Protein AF-A0A7S1IJ90-F1 (afdb_monomer_lite)

Structure (mmCIF, N/CA/C/O backbone):
data_AF-A0A7S1IJ90-F1
#
_entry.id   AF-A0A7S1IJ90-F1
#
loop_
_atom_site.group_PDB
_atom_site.id
_atom_site.type_symbol
_atom_site.label_atom_id
_atom_site.label_alt_id
_atom_site.label_comp_id
_atom_site.label_asym_id
_atom_site.label_entity_id
_atom_site.label_seq_id
_atom_site.pdbx_PDB_ins_code
_atom_site.Cartn_x
_atom_site.Cartn_y
_atom_site.Cartn_z
_atom_site.occupancy
_atom_site.B_iso_or_equiv
_atom_site.auth_seq_id
_atom_site.auth_comp_id
_atom_site.auth_asym_id
_atom_site.auth_atom_id
_atom_site.pdbx_PDB_model_num
ATOM 1 N N . ALA A 1 1 ? 21.628 -2.095 -22.300 1.00 36.44 1 ALA A N 1
ATOM 2 C CA . ALA A 1 1 ? 20.969 -1.692 -21.043 1.00 36.44 1 ALA A CA 1
ATOM 3 C C . ALA A 1 1 ? 21.542 -2.564 -19.942 1.00 36.44 1 ALA A C 1
ATOM 5 O O . ALA A 1 1 ? 21.554 -3.774 -20.117 1.00 36.44 1 ALA A O 1
ATOM 6 N N . TRP A 1 2 ? 22.099 -1.970 -18.887 1.00 34.03 2 TRP A N 1
ATOM 7 C CA . TRP A 1 2 ? 22.528 -2.729 -17.714 1.00 34.03 2 TRP A CA 1
ATOM 8 C C . TRP A 1 2 ? 21.299 -3.424 -17.130 1.00 34.03 2 TRP A C 1
ATOM 10 O O . TRP A 1 2 ? 20.312 -2.752 -16.829 1.00 34.03 2 TRP A O 1
ATOM 20 N N . ASP A 1 3 ? 21.324 -4.752 -17.036 1.00 44.59 3 ASP A N 1
ATOM 21 C CA . ASP A 1 3 ? 20.253 -5.486 -16.376 1.00 44.59 3 ASP A CA 1
ATOM 22 C C . ASP A 1 3 ? 20.381 -5.259 -14.868 1.00 44.59 3 ASP A C 1
ATOM 24 O O . ASP A 1 3 ? 21.119 -5.948 -14.163 1.00 44.59 3 ASP A O 1
ATOM 28 N N . VAL A 1 4 ? 19.679 -4.231 -14.391 1.00 47.47 4 VAL A N 1
ATOM 29 C CA . VAL A 1 4 ? 19.578 -3.856 -12.976 1.00 47.47 4 VAL A CA 1
ATOM 30 C C . VAL A 1 4 ? 19.229 -5.074 -12.106 1.00 47.47 4 VAL A C 1
ATOM 32 O O . VAL A 1 4 ? 19.662 -5.150 -10.960 1.00 47.47 4 VAL A O 1
ATOM 35 N N . TRP A 1 5 ? 18.531 -6.076 -12.654 1.00 48.19 5 TRP A N 1
ATOM 36 C CA . TRP A 1 5 ? 18.123 -7.286 -11.937 1.00 48.19 5 TRP A CA 1
ATOM 37 C C . TRP A 1 5 ? 19.244 -8.323 -11.805 1.00 48.19 5 TRP A C 1
ATOM 39 O O . TRP A 1 5 ? 19.330 -8.987 -10.772 1.00 48.19 5 TRP A O 1
ATOM 49 N N . ALA A 1 6 ? 20.150 -8.417 -12.782 1.00 47.28 6 ALA A N 1
ATOM 50 C CA . ALA A 1 6 ? 21.342 -9.262 -12.678 1.00 47.28 6 ALA A CA 1
ATOM 51 C C . ALA A 1 6 ? 22.335 -8.719 -11.633 1.00 47.28 6 ALA A C 1
ATOM 53 O O . ALA A 1 6 ? 22.944 -9.490 -10.892 1.00 47.28 6 ALA A O 1
ATOM 54 N N . ALA A 1 7 ? 22.446 -7.389 -11.517 1.00 48.38 7 ALA A N 1
ATOM 55 C CA . ALA A 1 7 ? 23.258 -6.743 -10.486 1.00 48.38 7 ALA A CA 1
ATOM 56 C C . ALA A 1 7 ? 22.697 -6.971 -9.066 1.00 48.38 7 ALA A C 1
ATOM 58 O O . ALA A 1 7 ? 23.477 -7.230 -8.149 1.00 48.38 7 ALA A O 1
ATOM 59 N N . LYS A 1 8 ? 21.361 -6.964 -8.889 1.00 54.84 8 LYS A N 1
ATOM 60 C CA . LYS A 1 8 ? 20.706 -7.283 -7.603 1.00 54.84 8 LYS A CA 1
ATOM 61 C C . LYS A 1 8 ? 21.132 -8.661 -7.080 1.00 54.84 8 LYS A C 1
ATOM 63 O O . LYS A 1 8 ? 21.574 -8.773 -5.940 1.00 54.84 8 LYS A O 1
ATOM 68 N N . ALA A 1 9 ? 21.079 -9.699 -7.918 1.00 52.19 9 ALA A N 1
ATOM 69 C CA . ALA A 1 9 ? 21.387 -11.071 -7.500 1.00 52.19 9 ALA A CA 1
ATOM 70 C C . ALA A 1 9 ? 22.819 -11.251 -6.953 1.00 52.19 9 ALA A C 1
ATOM 72 O O . ALA A 1 9 ? 23.032 -12.065 -6.056 1.00 52.19 9 ALA A O 1
ATOM 73 N N . LEU A 1 10 ? 23.789 -10.483 -7.465 1.00 48.16 10 LEU A N 1
ATOM 74 C CA . LEU A 1 10 ? 25.191 -10.553 -7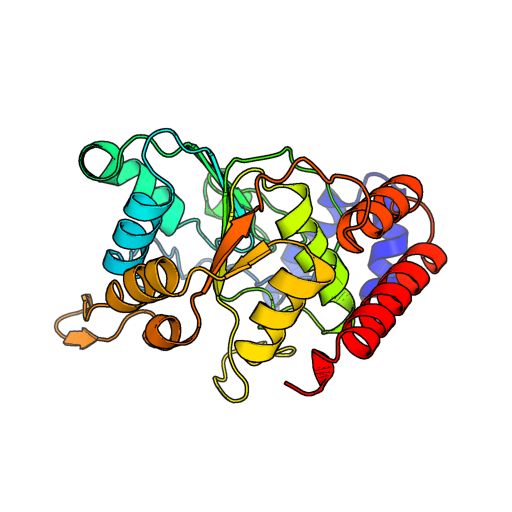.044 1.00 48.16 10 LEU A CA 1
ATOM 75 C C . LEU A 1 10 ? 25.442 -9.817 -5.714 1.00 48.16 10 LEU A C 1
ATOM 77 O O . LEU A 1 10 ? 26.242 -10.253 -4.891 1.00 48.16 10 LEU A O 1
ATOM 81 N N . VAL A 1 11 ? 24.746 -8.700 -5.492 1.00 54.41 11 VAL A N 1
ATOM 82 C CA . VAL A 1 11 ? 24.952 -7.813 -4.338 1.00 54.41 11 VAL A CA 1
ATOM 83 C C . VAL A 1 11 ? 24.367 -8.408 -3.050 1.00 54.41 11 VAL A C 1
ATOM 85 O O . VAL A 1 11 ? 25.014 -8.360 -2.000 1.00 54.41 11 VAL A O 1
ATOM 88 N N . TRP A 1 12 ? 23.202 -9.057 -3.132 1.00 53.06 12 TRP A N 1
ATOM 89 C CA . TRP A 1 12 ? 22.519 -9.654 -1.976 1.00 53.06 12 TRP A CA 1
ATOM 90 C C . TRP A 1 12 ? 23.245 -10.853 -1.347 1.00 53.06 12 TRP A C 1
ATOM 92 O O . TRP A 1 12 ? 23.029 -11.148 -0.174 1.00 53.06 12 TRP A O 1
ATOM 102 N N . GLN A 1 13 ? 24.157 -11.508 -2.069 1.00 51.38 13 GLN A N 1
ATOM 103 C CA . GLN A 1 13 ? 24.898 -12.673 -1.563 1.00 51.38 13 GLN A CA 1
ATOM 104 C C . GLN A 1 13 ? 26.098 -12.312 -0.674 1.00 51.38 13 GLN A C 1
ATOM 106 O O . GLN A 1 13 ? 26.653 -13.183 -0.012 1.00 51.38 13 GLN A O 1
ATOM 111 N N . THR A 1 14 ? 26.515 -11.042 -0.645 1.00 52.72 14 THR A N 1
ATOM 112 C CA . THR A 1 14 ? 27.799 -10.645 -0.037 1.00 52.72 14 THR A CA 1
ATOM 113 C C . THR A 1 14 ? 27.672 -9.993 1.342 1.00 52.72 14 THR A C 1
ATOM 115 O O . THR A 1 14 ? 28.686 -9.718 1.972 1.00 52.72 14 THR A O 1
ATOM 118 N N . GLY A 1 15 ? 26.455 -9.720 1.829 1.00 57.44 15 GLY A N 1
ATOM 119 C CA . GLY A 1 15 ? 26.236 -8.976 3.081 1.00 57.44 15 GLY A CA 1
ATOM 120 C C . GLY A 1 15 ? 26.507 -7.465 2.980 1.00 57.44 15 GLY A C 1
ATOM 121 O O . GLY A 1 15 ? 26.270 -6.736 3.937 1.00 57.44 15 GLY A O 1
ATOM 122 N N . TRP A 1 16 ? 26.935 -6.971 1.812 1.00 65.19 16 TRP A N 1
ATOM 123 C CA . TRP A 1 16 ? 27.163 -5.547 1.525 1.00 65.19 16 TRP A CA 1
ATOM 124 C C . TRP A 1 16 ? 25.963 -4.862 0.863 1.00 65.19 16 TRP A C 1
ATOM 126 O O . TRP A 1 16 ? 26.085 -3.727 0.402 1.00 65.19 16 TRP A O 1
ATOM 136 N N . ALA A 1 17 ? 24.814 -5.537 0.796 1.00 73.31 17 ALA A N 1
ATOM 137 C CA . ALA A 1 17 ? 23.675 -5.096 -0.001 1.00 73.31 17 ALA A CA 1
ATOM 138 C C . ALA A 1 17 ? 23.175 -3.701 0.378 1.00 73.31 17 ALA A C 1
ATOM 140 O O . ALA A 1 17 ? 22.991 -2.856 -0.497 1.00 73.31 17 ALA A O 1
ATOM 141 N N . ASP A 1 18 ? 23.067 -3.422 1.676 1.00 75.69 18 ASP A N 1
ATOM 142 C CA . ASP A 1 18 ? 22.622 -2.117 2.159 1.00 75.69 18 ASP A CA 1
ATOM 143 C C . ASP A 1 18 ? 23.645 -1.011 1.880 1.00 75.69 18 ASP A C 1
ATOM 145 O O . ASP A 1 18 ? 23.273 0.078 1.445 1.00 75.69 18 ASP A O 1
ATOM 149 N N . CYS A 1 19 ? 24.938 -1.288 2.078 1.00 81.88 19 CYS A N 1
ATOM 150 C CA . CYS A 1 19 ? 26.013 -0.328 1.816 1.00 81.88 19 CYS A CA 1
ATOM 151 C C . CYS A 1 19 ? 26.098 0.010 0.321 1.00 81.88 19 CYS A C 1
ATOM 153 O O . CYS A 1 19 ? 26.113 1.184 -0.060 1.00 81.88 19 CYS A O 1
ATOM 155 N N . TRP A 1 20 ? 26.071 -1.017 -0.534 1.00 84.62 20 TRP A N 1
ATOM 156 C CA . TRP A 1 20 ? 26.058 -0.841 -1.981 1.00 84.62 20 TRP A CA 1
ATOM 157 C C . TRP A 1 20 ? 24.820 -0.075 -2.434 1.00 84.62 20 TRP A C 1
ATOM 159 O O . TRP A 1 20 ? 24.957 0.885 -3.189 1.00 84.62 20 TRP A O 1
ATOM 169 N N . ARG A 1 21 ? 23.629 -0.448 -1.947 1.00 87.19 21 ARG A N 1
ATOM 170 C CA . ARG A 1 21 ? 22.382 0.245 -2.282 1.00 87.19 21 ARG A CA 1
ATOM 171 C C . ARG A 1 21 ? 22.476 1.721 -1.919 1.00 87.19 21 ARG A C 1
ATOM 173 O O . ARG A 1 21 ? 22.190 2.546 -2.777 1.00 87.19 21 ARG A O 1
ATOM 180 N N . LYS A 1 22 ? 22.892 2.064 -0.694 1.00 86.00 22 LYS A N 1
ATOM 181 C CA . LYS A 1 22 ? 23.006 3.467 -0.258 1.00 86.00 22 LYS A CA 1
ATOM 182 C C . LYS A 1 22 ? 23.953 4.262 -1.160 1.00 86.00 22 LYS A C 1
ATOM 184 O O . LYS A 1 22 ? 23.601 5.352 -1.605 1.00 86.00 22 LYS A O 1
ATOM 189 N N . GLU A 1 23 ? 25.122 3.712 -1.486 1.00 87.19 23 GLU A N 1
ATOM 190 C CA . GLU A 1 23 ? 26.098 4.404 -2.337 1.00 87.19 23 GLU A CA 1
ATOM 191 C C . GLU A 1 23 ? 25.651 4.496 -3.806 1.00 87.19 23 GLU A C 1
ATOM 193 O O . GLU A 1 23 ? 25.806 5.539 -4.446 1.00 87.19 23 GLU A O 1
ATOM 198 N N . ALA A 1 24 ? 25.057 3.431 -4.348 1.00 86.38 24 ALA A N 1
ATOM 199 C CA . ALA A 1 24 ? 24.477 3.431 -5.687 1.00 86.38 24 ALA A CA 1
ATOM 200 C C . ALA A 1 24 ? 23.304 4.418 -5.771 1.00 86.38 24 ALA A C 1
ATOM 202 O O . ALA A 1 24 ? 23.267 5.237 -6.685 1.00 86.38 24 ALA A O 1
ATOM 203 N N . GLY A 1 25 ? 22.409 4.414 -4.781 1.00 87.12 25 GLY A N 1
ATOM 204 C CA . GLY A 1 25 ? 21.304 5.359 -4.629 1.00 87.12 25 GLY A CA 1
ATOM 205 C C . GLY A 1 25 ? 21.788 6.803 -4.627 1.00 87.12 25 GLY A C 1
ATOM 206 O O . GLY A 1 25 ? 21.319 7.599 -5.438 1.00 87.12 25 GLY A O 1
ATOM 207 N N . ARG A 1 26 ? 22.811 7.121 -3.821 1.00 86.12 26 ARG A N 1
ATOM 208 C CA . ARG A 1 26 ? 23.427 8.456 -3.774 1.00 86.12 26 ARG A CA 1
ATOM 209 C C . ARG A 1 26 ? 23.897 8.932 -5.147 1.00 86.12 26 ARG A C 1
ATOM 211 O O . ARG A 1 26 ? 23.720 10.099 -5.467 1.00 86.12 26 ARG A O 1
ATOM 218 N N . LYS A 1 27 ? 24.472 8.051 -5.972 1.00 87.75 27 LYS A N 1
ATOM 219 C CA . LYS A 1 27 ? 24.936 8.400 -7.327 1.00 87.75 27 LYS A CA 1
ATOM 220 C C . LYS A 1 27 ? 23.795 8.480 -8.332 1.00 87.75 27 LYS A C 1
ATOM 222 O O . LYS A 1 27 ? 23.707 9.446 -9.086 1.00 87.75 27 LYS A O 1
ATOM 227 N N . THR A 1 28 ? 22.926 7.475 -8.362 1.00 86.75 28 THR A N 1
ATOM 228 C CA . THR A 1 28 ? 21.829 7.388 -9.329 1.00 86.75 28 THR A CA 1
ATOM 229 C C . THR A 1 28 ? 20.826 8.520 -9.124 1.00 86.75 28 THR A C 1
ATOM 231 O O . THR A 1 28 ? 20.371 9.107 -10.102 1.00 86.75 28 THR A O 1
ATOM 234 N N . CYS A 1 29 ? 20.546 8.910 -7.881 1.00 87.88 29 CYS A N 1
ATOM 235 C CA . CYS A 1 29 ? 19.606 9.987 -7.576 1.00 87.88 29 CYS A CA 1
ATOM 236 C C . CYS A 1 29 ? 20.089 11.397 -7.944 1.00 87.88 29 CYS A C 1
ATOM 238 O O . CYS A 1 29 ? 19.277 12.320 -7.972 1.00 87.88 29 CYS A O 1
ATOM 240 N N . LEU A 1 30 ? 21.367 11.571 -8.306 1.00 86.56 30 LEU A N 1
ATOM 241 C CA . LEU A 1 30 ? 21.866 12.833 -8.866 1.00 86.56 30 LEU A CA 1
ATOM 242 C C . LEU A 1 30 ? 21.370 13.073 -10.298 1.00 86.56 30 LEU A C 1
ATOM 244 O O . LEU A 1 30 ? 21.225 14.217 -10.720 1.00 86.56 30 LEU A O 1
ATOM 248 N N . THR A 1 31 ? 21.133 12.004 -11.064 1.00 85.81 31 THR A N 1
ATOM 249 C CA . THR A 1 31 ? 20.854 12.080 -12.510 1.00 85.81 31 THR A CA 1
ATOM 250 C C . THR A 1 31 ? 19.544 11.410 -12.919 1.00 85.81 31 THR A C 1
ATOM 252 O O . THR A 1 31 ? 19.035 11.661 -14.012 1.00 85.81 31 THR A O 1
ATOM 255 N N . SER A 1 32 ? 18.960 10.592 -12.044 1.00 84.88 32 SER A N 1
ATOM 256 C CA . SER A 1 32 ? 17.716 9.854 -12.253 1.00 84.88 32 SER A CA 1
ATOM 257 C C . SER A 1 32 ? 16.644 10.276 -11.248 1.00 84.88 32 SER A C 1
ATOM 259 O O . SER A 1 32 ? 16.922 10.805 -10.176 1.00 84.88 32 SER A O 1
ATOM 261 N N . ARG A 1 33 ? 15.380 10.015 -11.592 1.00 83.38 33 ARG A N 1
ATOM 262 C CA . ARG A 1 33 ? 14.248 10.133 -10.655 1.00 83.38 33 ARG A CA 1
ATOM 263 C C . ARG A 1 33 ? 14.009 8.853 -9.850 1.00 83.38 33 ARG A C 1
ATOM 265 O O . ARG A 1 33 ? 13.280 8.905 -8.865 1.00 83.38 33 ARG A O 1
ATOM 272 N N . LEU A 1 34 ? 14.586 7.735 -10.290 1.00 85.69 34 LEU A N 1
ATOM 273 C CA . LEU A 1 34 ? 14.481 6.420 -9.660 1.00 85.69 34 LEU A CA 1
ATOM 274 C C . LEU A 1 34 ? 15.868 5.939 -9.237 1.00 85.69 34 LEU A C 1
ATOM 276 O O . LEU A 1 34 ? 16.821 6.075 -10.010 1.00 85.69 34 LEU A O 1
ATOM 280 N N . GLY A 1 35 ? 15.955 5.368 -8.040 1.00 86.00 35 GLY A N 1
ATOM 281 C CA . GLY A 1 35 ? 17.147 4.733 -7.497 1.00 86.00 35 GLY A CA 1
ATOM 282 C C . GLY A 1 35 ? 17.451 3.379 -8.147 1.00 86.00 35 GLY A C 1
ATOM 283 O O . GLY A 1 35 ? 16.672 2.885 -8.970 1.00 86.00 35 GLY A O 1
ATOM 284 N N . PRO A 1 36 ? 18.573 2.743 -7.770 1.00 83.50 36 PRO A N 1
ATOM 285 C CA . PRO A 1 36 ? 19.014 1.464 -8.330 1.00 83.50 36 PRO A CA 1
ATOM 286 C C . PRO A 1 36 ? 17.992 0.338 -8.140 1.00 83.50 36 PRO A C 1
ATOM 288 O O . PRO A 1 36 ? 17.938 -0.575 -8.957 1.00 83.50 36 PRO A O 1
ATOM 291 N N . MET A 1 37 ? 17.153 0.406 -7.104 1.00 81.75 37 MET A N 1
ATOM 292 C CA . MET A 1 37 ? 16.133 -0.612 -6.838 1.00 81.75 37 MET A CA 1
ATOM 293 C C . MET A 1 37 ? 14.783 -0.317 -7.507 1.00 81.75 37 MET A C 1
ATOM 295 O O . MET A 1 37 ? 13.896 -1.168 -7.479 1.00 81.75 37 MET A O 1
ATOM 299 N N . GLY A 1 38 ? 14.639 0.846 -8.154 1.00 84.12 38 GLY A N 1
ATOM 300 C CA . GLY A 1 38 ? 13.402 1.310 -8.790 1.00 84.12 38 GLY A CA 1
ATOM 301 C C . GLY A 1 38 ? 12.532 2.213 -7.912 1.00 84.12 38 GLY A C 1
ATOM 302 O O . GLY A 1 38 ? 11.558 2.766 -8.416 1.00 84.12 38 GLY A O 1
ATOM 303 N N . GLY A 1 39 ? 12.881 2.402 -6.636 1.00 86.56 39 GLY A N 1
ATOM 304 C CA . GLY A 1 39 ? 12.207 3.353 -5.752 1.00 86.56 39 GLY A CA 1
ATOM 305 C C . GLY A 1 39 ? 12.499 4.810 -6.109 1.00 86.56 39 GLY A C 1
ATOM 306 O O . GLY A 1 39 ? 13.478 5.110 -6.796 1.00 86.56 39 GLY A O 1
ATOM 307 N N . PHE A 1 40 ? 11.647 5.734 -5.666 1.00 88.00 40 PHE A N 1
ATOM 308 C CA . PHE A 1 40 ? 11.812 7.149 -5.989 1.00 88.00 40 PHE A CA 1
ATOM 309 C C . PHE A 1 40 ? 13.019 7.760 -5.275 1.00 88.00 40 PHE A C 1
ATOM 311 O O . PHE A 1 40 ? 13.306 7.483 -4.113 1.00 88.00 40 PHE A O 1
ATOM 318 N N . CYS A 1 41 ? 13.730 8.631 -5.981 1.00 88.56 41 CYS A N 1
ATOM 319 C CA . CYS A 1 41 ? 14.787 9.431 -5.387 1.00 88.56 41 CYS A CA 1
ATOM 320 C C . CYS A 1 41 ? 14.190 10.607 -4.618 1.00 88.56 41 CYS A C 1
ATOM 322 O O . CYS A 1 41 ? 13.487 11.443 -5.199 1.00 88.56 41 CYS A O 1
ATOM 324 N N . ILE A 1 42 ? 14.508 10.699 -3.328 1.00 84.81 42 ILE A N 1
ATOM 325 C CA . ILE A 1 42 ? 14.145 11.853 -2.509 1.00 84.81 42 ILE A CA 1
ATOM 326 C C . ILE A 1 42 ? 14.969 13.056 -2.964 1.00 84.81 42 ILE A C 1
ATOM 328 O O . ILE A 1 42 ? 16.184 12.977 -3.125 1.00 84.81 42 ILE A O 1
ATOM 332 N N . LYS A 1 43 ? 14.299 14.187 -3.192 1.00 71.44 43 LYS A N 1
ATOM 333 C CA . LYS A 1 43 ? 14.958 15.455 -3.511 1.00 71.44 43 LYS A CA 1
ATOM 334 C C . LYS A 1 43 ? 14.996 16.323 -2.260 1.00 71.44 43 LYS A C 1
ATOM 336 O O . LYS A 1 43 ? 13.943 16.601 -1.693 1.00 71.44 43 LYS A O 1
ATOM 341 N N . GLU A 1 44 ? 16.184 16.804 -1.895 1.00 55.31 44 GLU A N 1
ATOM 342 C CA . GLU A 1 44 ? 16.434 17.671 -0.727 1.00 55.31 44 GLU A CA 1
ATOM 343 C C . GLU A 1 44 ? 15.512 18.907 -0.663 1.00 55.31 44 GLU A C 1
ATOM 345 O O . GLU A 1 44 ? 15.217 19.411 0.414 1.00 55.31 44 GLU A O 1
ATOM 350 N N . SER A 1 45 ? 14.999 19.382 -1.805 1.00 46.25 45 SER A N 1
ATOM 351 C CA . SER A 1 45 ? 14.175 20.594 -1.903 1.00 46.25 45 SER A CA 1
ATOM 352 C C . SER A 1 45 ? 12.672 20.407 -1.669 1.00 46.25 45 SER A C 1
ATOM 354 O O . SER A 1 45 ? 11.915 21.370 -1.802 1.00 46.25 45 SER A O 1
ATOM 356 N N . LYS A 1 46 ? 12.205 19.201 -1.329 1.00 47.31 46 LYS A N 1
ATOM 357 C CA . LYS A 1 46 ? 10.817 18.982 -0.902 1.00 47.31 46 LYS A CA 1
ATOM 358 C C . LYS A 1 46 ? 10.773 18.135 0.365 1.00 47.31 46 LYS A C 1
ATOM 360 O O . LYS A 1 46 ? 10.457 16.947 0.284 1.00 47.31 46 LYS A O 1
ATOM 365 N N . PRO A 1 47 ? 11.022 18.729 1.540 1.00 42.69 47 PRO A N 1
ATOM 366 C CA . PRO A 1 47 ? 10.472 18.162 2.754 1.00 42.69 47 PRO A CA 1
ATOM 367 C C . PRO A 1 47 ? 8.951 18.248 2.599 1.00 42.69 47 PRO A C 1
ATOM 369 O O . PRO A 1 47 ? 8.362 19.320 2.726 1.00 42.69 47 PRO A O 1
ATOM 372 N N . VAL A 1 48 ? 8.294 17.146 2.229 1.00 43.09 48 VAL A N 1
ATOM 373 C CA . VAL A 1 48 ? 6.826 17.080 2.254 1.00 43.09 48 VAL A CA 1
ATOM 374 C C . VAL A 1 48 ? 6.421 16.913 3.719 1.00 43.09 48 VAL A C 1
ATOM 376 O O . VAL A 1 48 ? 6.021 15.847 4.177 1.00 43.09 48 VAL A O 1
ATOM 379 N N . GLU A 1 49 ? 6.612 17.986 4.484 1.00 38.66 49 GLU A N 1
ATOM 380 C CA . GLU A 1 49 ? 6.027 18.172 5.811 1.00 38.66 49 GLU A CA 1
ATOM 381 C C . GLU A 1 49 ? 4.582 18.662 5.731 1.00 38.66 49 GLU A C 1
ATOM 383 O O . GLU A 1 49 ? 3.880 18.703 6.739 1.00 38.66 49 GLU A O 1
ATOM 388 N N . SER A 1 50 ? 4.086 18.996 4.545 1.00 37.97 50 SER A N 1
ATOM 389 C CA . SER A 1 50 ? 2.701 19.389 4.403 1.00 37.97 50 SER A CA 1
ATOM 390 C C . SER A 1 50 ? 1.814 18.173 4.160 1.00 37.97 50 SER A C 1
ATOM 392 O O . SER A 1 50 ? 2.093 17.286 3.353 1.00 37.97 50 SER A O 1
ATOM 394 N N . ASN A 1 51 ? 0.671 18.161 4.834 1.00 44.22 51 ASN A N 1
ATOM 395 C CA . ASN A 1 51 ? -0.459 17.269 4.584 1.00 44.22 51 ASN A CA 1
ATOM 396 C C . ASN A 1 51 ? -1.052 17.409 3.153 1.00 44.22 51 ASN A C 1
ATOM 398 O O . ASN A 1 51 ? -2.202 17.036 2.931 1.00 44.22 51 ASN A O 1
ATOM 402 N N . ASP A 1 52 ? -0.316 17.963 2.184 1.00 46.69 52 ASP A N 1
ATOM 403 C CA . ASP A 1 52 ? -0.838 18.453 0.904 1.00 46.69 52 ASP A CA 1
ATOM 404 C C . ASP A 1 52 ? -1.183 17.334 -0.088 1.00 46.69 52 ASP A C 1
ATOM 406 O O . ASP A 1 52 ? -2.007 17.542 -0.980 1.00 46.69 52 ASP A O 1
ATOM 410 N N . GLU A 1 53 ? -0.625 16.132 0.082 1.00 63.91 53 GLU A N 1
ATOM 411 C CA . GLU A 1 53 ? -0.903 14.979 -0.791 1.00 63.91 53 GLU A CA 1
ATOM 412 C C . GLU A 1 53 ? -1.803 13.917 -0.133 1.00 63.91 53 GLU A C 1
ATOM 414 O O . GLU A 1 53 ? -2.436 13.117 -0.825 1.00 63.91 53 GLU A O 1
ATOM 419 N N . MET A 1 54 ? -1.948 13.942 1.198 1.00 82.31 54 MET A N 1
ATOM 420 C CA . MET A 1 54 ? -2.786 12.996 1.939 1.00 82.31 54 MET A CA 1
ATOM 421 C C . MET A 1 54 ? -4.195 13.564 2.170 1.00 82.31 54 MET A C 1
ATOM 423 O O . MET A 1 54 ? -4.388 14.679 2.657 1.00 82.31 54 MET A O 1
ATOM 427 N N . SER A 1 55 ? -5.231 12.775 1.872 1.00 87.19 55 SER A N 1
ATOM 428 C CA . SER A 1 55 ? -6.606 13.159 2.198 1.00 87.19 55 SER A CA 1
ATOM 429 C C . SER A 1 55 ? -6.935 12.839 3.660 1.00 87.19 55 SER A C 1
ATOM 431 O O . SER A 1 55 ? -7.154 11.685 4.016 1.00 87.19 55 SER A O 1
ATOM 433 N N . SER A 1 56 ? -7.025 13.858 4.521 1.00 88.19 56 SER A N 1
ATOM 434 C CA . SER A 1 56 ? -7.336 13.681 5.955 1.00 88.19 56 SER A CA 1
ATOM 435 C C . SER A 1 56 ? -8.681 12.986 6.198 1.00 88.19 56 SER A C 1
ATOM 437 O O . SER A 1 56 ? -8.820 12.176 7.112 1.00 88.19 56 SER A O 1
ATOM 439 N N . GLY A 1 57 ? -9.676 13.234 5.342 1.00 91.31 57 GLY A N 1
ATOM 440 C CA . GLY A 1 57 ? -10.954 12.527 5.402 1.00 91.31 57 GLY A CA 1
ATOM 441 C C . GLY A 1 57 ? -10.847 11.048 5.008 1.00 91.31 57 GLY A C 1
ATOM 442 O O . GLY A 1 57 ? -11.544 10.222 5.599 1.00 91.31 57 GLY A O 1
ATOM 443 N N . VAL A 1 58 ? -9.950 10.695 4.077 1.00 94.12 58 VAL A N 1
ATOM 444 C CA . VAL A 1 58 ? -9.595 9.294 3.783 1.00 94.12 58 VAL A CA 1
ATOM 445 C C . VAL A 1 58 ? -8.900 8.675 4.990 1.00 94.12 58 VAL A C 1
ATOM 447 O O . VAL A 1 58 ? -9.331 7.616 5.434 1.00 94.12 58 VAL A O 1
ATOM 450 N N . ALA A 1 59 ? -7.908 9.351 5.577 1.00 94.31 59 ALA A N 1
ATOM 451 C CA . ALA A 1 59 ? -7.190 8.865 6.755 1.00 94.31 59 ALA A CA 1
ATOM 452 C C . ALA A 1 59 ? -8.146 8.588 7.928 1.00 94.31 59 ALA A C 1
ATOM 454 O O . ALA A 1 59 ? -8.164 7.484 8.472 1.00 94.31 59 ALA A O 1
ATOM 455 N N . LYS A 1 60 ? -9.043 9.532 8.240 1.00 94.69 60 LYS A N 1
ATOM 456 C CA . LYS A 1 60 ? -10.094 9.352 9.252 1.00 94.69 60 LYS A CA 1
ATOM 457 C C . LYS A 1 60 ? -11.010 8.168 8.944 1.00 94.69 60 LYS A C 1
ATOM 459 O O . LYS A 1 60 ? -11.356 7.399 9.840 1.00 94.69 60 LYS A O 1
ATOM 464 N N . ALA A 1 61 ? -11.426 8.021 7.686 1.00 96.06 61 ALA A N 1
ATOM 465 C CA . ALA A 1 61 ? -12.298 6.928 7.274 1.00 96.06 61 ALA A CA 1
ATOM 466 C C . ALA A 1 61 ? -11.595 5.565 7.363 1.00 96.06 61 ALA A C 1
ATOM 468 O O . ALA A 1 61 ? -12.225 4.602 7.798 1.00 96.06 61 ALA A O 1
ATOM 469 N N . ILE A 1 62 ? -10.309 5.485 7.006 1.00 97.00 62 ILE A N 1
ATOM 470 C CA . ILE A 1 62 ? -9.478 4.289 7.191 1.00 97.00 62 ILE A CA 1
ATOM 471 C C . ILE A 1 62 ? -9.397 3.953 8.677 1.00 97.00 62 ILE A C 1
ATOM 473 O O . ILE A 1 62 ? -9.780 2.849 9.059 1.00 97.00 62 ILE A O 1
ATOM 477 N N . ALA A 1 63 ? -9.006 4.919 9.513 1.00 96.88 63 ALA A N 1
ATOM 478 C CA . ALA A 1 63 ? -8.852 4.749 10.955 1.00 96.88 63 ALA A CA 1
ATOM 479 C C . ALA A 1 63 ? -10.136 4.226 11.627 1.00 96.88 63 ALA A C 1
ATOM 481 O O . ALA A 1 63 ? -10.116 3.235 12.355 1.00 96.88 63 ALA A O 1
ATOM 482 N N . ALA A 1 64 ? -11.287 4.808 11.276 1.00 95.50 64 ALA A N 1
ATOM 483 C CA . ALA A 1 64 ? -12.593 4.349 11.749 1.00 95.50 64 ALA A CA 1
ATOM 484 C C . ALA A 1 64 ? -12.935 2.911 11.311 1.00 95.50 64 ALA A C 1
ATOM 486 O O . ALA A 1 64 ? -13.784 2.266 11.917 1.00 95.50 64 ALA A O 1
ATOM 487 N N . GLY A 1 65 ? -12.324 2.415 10.230 1.00 94.69 65 GLY A N 1
ATOM 488 C CA . GLY A 1 65 ? -12.570 1.073 9.700 1.00 94.69 65 GLY A CA 1
ATOM 489 C C . GLY A 1 65 ? -11.686 0.004 10.293 1.00 94.69 65 GLY A C 1
ATOM 490 O O . GLY A 1 65 ? -12.167 -1.090 10.568 1.00 94.69 65 GLY A O 1
ATOM 491 N N . ILE A 1 66 ? -10.413 0.332 10.483 1.00 95.12 66 ILE A N 1
ATOM 492 C CA . ILE A 1 66 ? -9.456 -0.568 11.121 1.00 95.12 66 ILE A CA 1
ATOM 493 C C . ILE A 1 66 ? -9.707 -0.673 12.629 1.00 95.12 66 ILE A C 1
ATOM 495 O O . ILE A 1 66 ? -9.417 -1.713 13.219 1.00 95.12 66 ILE A O 1
ATOM 499 N N . GLY A 1 67 ? -10.291 0.368 13.230 1.00 94.12 67 GLY A N 1
ATOM 500 C CA . GLY A 1 67 ? -10.623 0.444 14.648 1.00 94.12 67 GLY A CA 1
ATOM 501 C C . GLY A 1 67 ? -9.443 0.857 15.540 1.00 94.12 67 GLY A C 1
ATOM 502 O O . GLY A 1 67 ? -8.283 0.800 15.121 1.00 94.12 67 GLY A O 1
ATOM 503 N N . PRO A 1 68 ? -9.731 1.276 16.785 1.00 93.56 68 PRO A N 1
ATOM 504 C CA . PRO A 1 68 ? -8.711 1.684 17.746 1.00 93.56 68 PRO A CA 1
ATOM 505 C C . PRO A 1 68 ? -7.864 0.483 18.194 1.00 93.56 68 PRO A C 1
ATOM 507 O O . PRO A 1 68 ? -8.336 -0.652 18.187 1.00 93.56 68 PRO A O 1
ATOM 510 N N . HIS A 1 69 ? -6.623 0.731 18.624 1.00 94.19 69 HIS A N 1
ATOM 511 C CA . HIS A 1 69 ? -5.670 -0.297 19.088 1.00 94.19 69 HIS A CA 1
ATOM 512 C C . HIS A 1 69 ? -5.225 -1.297 18.013 1.00 94.19 69 HIS A C 1
ATOM 514 O O . HIS A 1 69 ? -4.512 -2.251 18.324 1.00 94.19 69 HIS A O 1
ATOM 520 N N . SER A 1 70 ? -5.599 -1.066 16.752 1.00 96.69 70 SER A N 1
ATOM 521 C CA . SER A 1 70 ? -5.194 -1.922 15.645 1.00 96.69 70 SER A CA 1
ATOM 522 C C . SER A 1 70 ? -3.734 -1.714 15.259 1.00 96.69 70 SER A C 1
ATOM 524 O O . SER A 1 70 ? -3.244 -0.583 15.235 1.00 96.69 70 SER A O 1
ATOM 526 N N . SER A 1 71 ? -3.046 -2.804 14.914 1.00 98.12 71 SER A N 1
ATOM 527 C CA . SER A 1 71 ? -1.711 -2.741 14.316 1.00 98.12 71 SER A CA 1
ATOM 528 C C . SER A 1 71 ? -1.783 -2.715 12.787 1.00 98.12 71 SER A C 1
ATOM 530 O O . SER A 1 71 ? -2.506 -3.509 12.180 1.00 98.12 71 SER A O 1
ATOM 532 N N . VAL A 1 72 ? -1.045 -1.797 12.163 1.00 98.38 72 VAL A N 1
ATOM 533 C CA . VAL A 1 72 ? -1.059 -1.543 10.716 1.00 98.38 72 VAL A CA 1
ATOM 534 C C . VAL A 1 72 ? 0.371 -1.533 10.192 1.00 98.38 72 VAL A C 1
ATOM 536 O O . VAL A 1 72 ? 1.221 -0.848 10.757 1.00 98.38 72 VAL A O 1
ATOM 539 N N . VAL A 1 73 ? 0.627 -2.261 9.108 1.00 98.50 73 VAL A N 1
ATOM 540 C CA . VAL A 1 73 ? 1.808 -2.027 8.264 1.00 98.50 73 VAL A CA 1
ATOM 541 C C . VAL A 1 73 ? 1.380 -1.288 7.005 1.00 98.50 73 VAL A C 1
ATOM 543 O O . VAL A 1 73 ? 0.361 -1.637 6.413 1.00 98.50 73 VAL A O 1
ATOM 546 N N . ASP A 1 74 ? 2.132 -0.266 6.620 1.00 98.38 74 ASP A N 1
ATOM 547 C CA . ASP A 1 74 ? 1.860 0.586 5.466 1.00 98.38 74 ASP A CA 1
ATOM 548 C C . ASP A 1 74 ? 3.004 0.478 4.456 1.00 98.38 74 ASP A C 1
ATOM 550 O O . ASP A 1 74 ? 4.126 0.902 4.730 1.00 98.38 74 ASP A O 1
ATOM 554 N N . PHE A 1 75 ? 2.732 -0.165 3.322 1.00 97.88 75 PHE A N 1
ATOM 555 C CA . PHE A 1 75 ? 3.709 -0.443 2.274 1.00 97.88 75 PHE A CA 1
ATOM 556 C C . PHE A 1 75 ? 3.611 0.591 1.155 1.00 97.88 75 PHE A C 1
ATOM 558 O O . PHE A 1 75 ? 2.542 0.749 0.563 1.00 97.88 75 PHE A O 1
ATOM 565 N N . GLY A 1 76 ? 4.744 1.223 0.836 1.00 95.56 76 GLY A N 1
ATOM 566 C CA . GLY A 1 76 ? 4.838 2.353 -0.090 1.00 95.56 76 GLY A CA 1
ATOM 567 C C . GLY A 1 76 ? 4.250 3.627 0.514 1.00 95.56 76 GLY A C 1
ATOM 568 O O . GLY A 1 76 ? 3.468 4.325 -0.124 1.00 95.56 76 GLY A O 1
ATOM 569 N N . CYS A 1 77 ? 4.553 3.882 1.789 1.00 95.12 77 CYS A N 1
ATOM 570 C CA . CYS A 1 77 ? 3.927 4.955 2.558 1.00 95.12 77 CYS A CA 1
ATOM 571 C C . CYS A 1 77 ? 4.507 6.354 2.291 1.00 95.12 77 CYS A C 1
ATOM 573 O O . CYS A 1 77 ? 4.096 7.318 2.946 1.00 95.12 77 CYS A O 1
ATOM 575 N N . GLY A 1 78 ? 5.500 6.481 1.406 1.00 92.69 78 GLY A N 1
ATOM 576 C CA . GLY A 1 78 ? 6.264 7.706 1.204 1.00 92.69 78 GLY A CA 1
ATOM 577 C C . GLY A 1 78 ? 6.871 8.196 2.517 1.00 92.69 78 GLY A C 1
ATOM 578 O O . GLY A 1 78 ? 7.502 7.440 3.249 1.00 92.69 78 GLY A O 1
ATOM 579 N N . PHE A 1 79 ? 6.611 9.457 2.865 1.00 92.81 79 PHE A N 1
ATOM 580 C CA . PHE A 1 79 ? 7.066 10.082 4.116 1.00 92.81 79 PHE A CA 1
ATOM 581 C C . PHE A 1 79 ? 6.178 9.751 5.332 1.00 92.81 79 PHE A C 1
ATOM 583 O O . PHE A 1 79 ? 6.314 10.373 6.392 1.00 92.81 79 PHE A O 1
ATOM 590 N N . GLY A 1 80 ? 5.247 8.801 5.189 1.00 93.94 80 GLY A N 1
ATOM 591 C CA . GLY A 1 80 ? 4.417 8.288 6.275 1.00 93.94 80 GLY A CA 1
ATOM 592 C C . GLY A 1 80 ? 3.271 9.217 6.674 1.00 93.94 80 GLY A C 1
ATOM 593 O O . GLY A 1 80 ? 2.893 9.258 7.843 1.00 93.94 80 GLY A O 1
ATOM 594 N N . GLN A 1 81 ? 2.705 9.983 5.737 1.00 91.75 81 GLN A N 1
ATOM 595 C CA . GLN A 1 81 ? 1.683 10.998 6.031 1.00 91.75 81 GLN A CA 1
ATOM 596 C C . GLN A 1 81 ? 0.462 10.419 6.774 1.00 91.75 81 GLN A C 1
ATOM 598 O O . GLN A 1 81 ? -0.007 11.022 7.739 1.00 91.75 81 GLN A O 1
ATOM 603 N N . TYR A 1 82 ? -0.016 9.227 6.396 1.00 94.06 82 TYR A N 1
ATOM 604 C CA . TYR A 1 82 ? -1.102 8.551 7.119 1.00 94.06 82 TYR A CA 1
ATOM 605 C C . TYR A 1 82 ? -0.694 8.138 8.540 1.00 94.06 82 TYR A C 1
ATOM 607 O O . TYR A 1 82 ? -1.474 8.318 9.474 1.00 94.06 82 TYR A O 1
ATOM 615 N N . GLY A 1 83 ? 0.533 7.643 8.727 1.00 95.44 83 GLY A N 1
ATOM 616 C CA . GLY A 1 83 ? 1.083 7.325 10.046 1.00 95.44 83 GLY A CA 1
ATOM 617 C C . GLY A 1 83 ? 1.152 8.550 10.957 1.00 95.44 83 GLY A C 1
ATOM 618 O O . GLY A 1 83 ? 0.668 8.505 12.089 1.00 95.44 83 GLY A O 1
ATOM 619 N N . LYS A 1 84 ? 1.672 9.671 10.438 1.00 94.81 84 LYS A N 1
ATOM 620 C CA . LYS A 1 84 ? 1.706 10.963 11.143 1.00 94.81 84 LYS A CA 1
ATOM 621 C C . LYS A 1 84 ? 0.297 11.407 11.529 1.00 94.81 84 LYS A C 1
ATOM 623 O O . LYS A 1 84 ? 0.066 11.763 12.682 1.00 94.81 84 LYS A O 1
ATOM 628 N N . TYR A 1 85 ? -0.665 11.309 10.607 1.00 93.94 85 TYR A N 1
ATOM 629 C CA . TYR A 1 85 ? -2.069 11.602 10.897 1.00 93.94 85 TYR A CA 1
ATOM 630 C C . TYR A 1 85 ? -2.602 10.746 12.056 1.00 93.94 85 TYR A C 1
ATOM 632 O O . TYR A 1 85 ? -3.162 11.294 13.001 1.00 93.94 85 TYR A O 1
ATOM 640 N N . PHE A 1 86 ? -2.393 9.424 12.041 1.00 95.31 86 PHE A N 1
ATOM 641 C CA . PHE A 1 86 ? -2.863 8.542 13.119 1.00 95.31 86 PHE A CA 1
ATOM 642 C C . PHE A 1 86 ? -2.230 8.862 14.480 1.00 95.31 86 PHE A C 1
ATOM 644 O O . PHE A 1 86 ? -2.904 8.742 15.503 1.00 95.31 86 PHE A O 1
ATOM 651 N N . GLN A 1 87 ? -0.965 9.290 14.506 1.00 93.50 87 GLN A N 1
ATOM 652 C CA . GLN A 1 87 ? -0.295 9.704 15.741 1.00 93.50 87 GLN A CA 1
ATOM 653 C C . GLN A 1 87 ? -0.835 11.034 16.277 1.00 93.50 87 GLN A C 1
ATOM 655 O O . GLN A 1 87 ? -1.152 11.123 17.464 1.00 93.50 87 GLN A O 1
ATOM 660 N N . HIS A 1 88 ? -0.993 12.039 15.412 1.00 93.00 88 HIS A N 1
ATOM 661 C CA . HIS A 1 88 ? -1.515 13.355 15.793 1.00 93.00 88 HIS A CA 1
ATOM 662 C C . HIS A 1 88 ? -2.989 13.307 16.220 1.00 93.00 88 HIS A C 1
ATOM 664 O O . HIS A 1 88 ? -3.383 13.978 17.170 1.00 93.00 88 HIS A O 1
ATOM 670 N N . GLU A 1 89 ? -3.802 12.482 15.561 1.00 91.31 89 GLU A N 1
ATOM 671 C CA . GLU A 1 89 ? -5.251 12.390 15.778 1.00 91.31 89 GLU A CA 1
ATOM 672 C C . GLU A 1 89 ? -5.653 11.262 16.737 1.00 91.31 89 GLU A C 1
ATOM 674 O O . GLU A 1 89 ? -6.820 10.878 16.810 1.00 91.31 89 GLU A O 1
ATOM 679 N N . LYS A 1 90 ? -4.710 10.724 17.519 1.00 89.62 90 LYS A N 1
ATOM 680 C CA . LYS A 1 90 ? -4.933 9.590 18.432 1.00 89.62 90 LYS A CA 1
ATOM 681 C C . LYS A 1 90 ? -6.136 9.765 19.370 1.00 89.62 90 LYS A C 1
ATOM 683 O O . LYS A 1 90 ? -6.801 8.783 19.693 1.00 89.62 90 LYS A O 1
ATOM 688 N N . ALA A 1 91 ? -6.441 10.993 19.790 1.00 85.06 91 ALA A N 1
ATOM 689 C CA . ALA A 1 91 ? -7.618 11.289 20.610 1.00 85.06 91 ALA A CA 1
ATOM 690 C 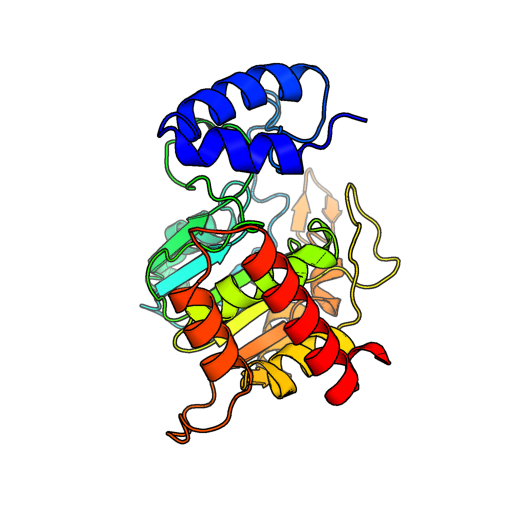C . ALA A 1 91 ? -8.948 11.068 19.861 1.00 85.06 91 ALA A C 1
ATOM 692 O O . ALA A 1 91 ? -9.939 10.682 20.474 1.00 85.06 91 ALA A O 1
ATOM 693 N N . SER A 1 92 ? -8.976 11.299 18.545 1.00 87.31 92 SER A N 1
ATOM 694 C CA . SER A 1 92 ? -10.184 11.228 17.718 1.00 87.31 92 SER A CA 1
ATOM 695 C C . SER A 1 92 ? -10.348 9.882 17.005 1.00 87.31 92 SER A C 1
ATOM 697 O O . SER A 1 92 ? -11.479 9.449 16.777 1.00 87.31 92 SER A O 1
ATOM 699 N N . VAL A 1 93 ? -9.244 9.203 16.672 1.00 89.38 93 VAL A N 1
ATOM 700 C CA . VAL A 1 93 ? -9.265 7.922 15.941 1.00 89.38 93 VAL A CA 1
ATOM 701 C C . VAL A 1 93 ? -8.796 6.712 16.754 1.00 89.38 93 VAL A C 1
ATOM 703 O O . VAL A 1 93 ? -8.869 5.578 16.278 1.00 89.38 93 VAL A O 1
ATOM 706 N N . GLY A 1 94 ? -8.356 6.935 17.992 1.00 90.88 94 GLY A N 1
ATOM 707 C CA . GLY A 1 94 ? -7.794 5.911 18.864 1.00 90.88 94 GLY A CA 1
ATOM 708 C C . GLY A 1 94 ? -6.319 5.620 18.588 1.00 90.88 94 GLY A C 1
ATOM 709 O O . GLY A 1 94 ? -5.696 6.154 17.673 1.00 90.88 94 GLY A O 1
ATOM 710 N N . ASN A 1 95 ? -5.732 4.756 19.417 1.00 94.19 95 ASN A N 1
ATOM 711 C CA . ASN A 1 95 ? -4.310 4.427 19.337 1.00 94.19 95 ASN A CA 1
ATOM 712 C C . ASN A 1 95 ? -4.033 3.395 18.236 1.00 94.19 95 ASN A C 1
ATOM 714 O O . ASN A 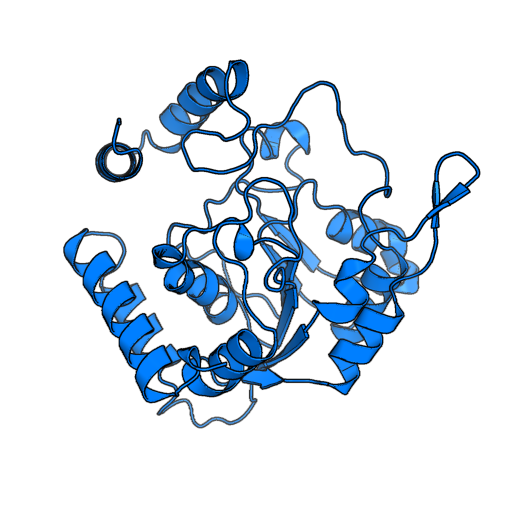1 95 ? -4.135 2.205 18.500 1.00 94.19 95 ASN A O 1
ATOM 718 N N . ILE A 1 96 ? -3.686 3.813 17.024 1.00 96.94 96 ILE A N 1
ATOM 719 C CA . ILE A 1 96 ? -3.274 2.887 15.957 1.00 96.94 96 ILE A CA 1
ATOM 720 C C . ILE A 1 96 ? -1.762 2.657 16.048 1.00 96.94 96 ILE A C 1
ATOM 722 O O . ILE A 1 96 ? -0.984 3.608 16.024 1.00 96.94 96 ILE A O 1
ATOM 726 N N . ASN A 1 97 ? -1.340 1.395 16.144 1.00 97.44 97 ASN A N 1
ATOM 727 C CA . ASN A 1 97 ? 0.073 1.023 16.096 1.00 97.44 97 ASN A CA 1
ATOM 728 C C . ASN A 1 97 ? 0.507 0.884 14.632 1.00 97.44 97 ASN A C 1
ATOM 730 O O . ASN A 1 97 ? 0.314 -0.166 14.020 1.00 97.44 97 ASN A O 1
ATOM 734 N N . TRP A 1 98 ? 1.033 1.965 14.067 1.00 98.00 98 TRP A N 1
ATOM 735 C CA . TRP A 1 98 ? 1.407 2.058 12.659 1.00 98.00 98 TRP A CA 1
ATOM 736 C C . TRP A 1 98 ? 2.914 1.846 12.458 1.00 98.00 98 TRP A C 1
ATOM 738 O O . TRP A 1 98 ? 3.728 2.357 13.224 1.00 98.00 98 TRP A O 1
ATOM 748 N N . THR A 1 99 ? 3.286 1.112 11.409 1.00 98.19 99 THR A N 1
ATOM 749 C CA . THR A 1 99 ? 4.670 0.963 10.932 1.00 98.19 99 THR A CA 1
ATOM 750 C C . THR A 1 99 ? 4.700 1.161 9.418 1.00 98.19 99 THR A C 1
ATOM 752 O O . THR A 1 99 ? 3.955 0.485 8.710 1.00 98.19 99 THR A O 1
ATOM 755 N N . GLY A 1 100 ? 5.557 2.054 8.924 1.00 97.88 100 GLY A N 1
ATOM 756 C CA . GLY A 1 100 ? 5.671 2.365 7.498 1.00 97.88 100 GLY A CA 1
ATOM 757 C C . GLY A 1 100 ? 6.943 1.833 6.857 1.00 97.88 100 GLY A C 1
ATOM 758 O O . GLY A 1 100 ? 8.015 1.872 7.465 1.00 97.88 100 GLY A O 1
ATOM 759 N N . PHE A 1 101 ? 6.812 1.388 5.610 1.00 97.44 101 PHE A N 1
ATOM 760 C CA . PHE A 1 101 ? 7.921 0.985 4.760 1.00 97.44 101 PHE A CA 1
ATOM 761 C C . PHE A 1 101 ? 7.804 1.619 3.374 1.00 97.44 101 PHE A C 1
ATOM 763 O O . PHE A 1 101 ? 6.722 1.624 2.783 1.00 97.44 101 PHE A O 1
ATOM 770 N N . ASP A 1 102 ? 8.920 2.087 2.823 1.00 95.62 102 ASP A N 1
ATOM 771 C CA . ASP A 1 102 ? 8.977 2.652 1.475 1.00 95.62 102 ASP A CA 1
ATOM 772 C C . ASP A 1 102 ? 10.286 2.284 0.761 1.00 95.62 102 ASP A C 1
ATOM 774 O O . ASP A 1 102 ? 11.324 2.095 1.395 1.00 95.62 102 ASP A O 1
ATOM 778 N N . GLY A 1 103 ? 10.238 2.174 -0.568 1.00 92.62 103 GLY A N 1
ATOM 779 C CA . GLY A 1 103 ? 11.401 1.845 -1.395 1.00 92.62 103 GLY A CA 1
ATOM 780 C C . GLY A 1 103 ? 12.246 3.056 -1.798 1.00 92.62 103 GLY A C 1
ATOM 781 O O . GLY A 1 103 ? 13.210 2.895 -2.543 1.00 92.62 103 GLY A O 1
ATOM 782 N N . SER A 1 104 ? 11.877 4.269 -1.379 1.00 90.81 104 SER A N 1
ATOM 783 C CA . SER A 1 104 ? 12.574 5.499 -1.751 1.00 90.81 104 SER A CA 1
ATOM 784 C C . SER A 1 104 ? 13.987 5.561 -1.170 1.00 90.81 104 SER A C 1
ATOM 786 O O . SER A 1 104 ? 14.227 5.261 0.002 1.00 90.81 104 SER A O 1
ATOM 788 N N . GLU A 1 105 ? 14.946 5.985 -1.990 1.00 88.00 105 GLU A N 1
ATOM 789 C CA . GLU A 1 105 ? 16.341 6.091 -1.557 1.00 88.00 105 GLU A CA 1
ATOM 790 C C . GLU A 1 105 ? 16.503 7.232 -0.543 1.00 88.00 105 GLU A C 1
ATOM 792 O O . GLU A 1 105 ? 16.088 8.363 -0.798 1.00 88.00 105 GLU A O 1
ATOM 797 N N . GLY A 1 106 ? 17.125 6.931 0.603 1.00 88.12 106 GLY A N 1
ATOM 798 C CA . GLY A 1 106 ? 17.352 7.892 1.690 1.00 88.12 106 GLY A CA 1
ATOM 799 C C . GLY A 1 106 ? 16.137 8.150 2.588 1.00 88.12 106 GLY A C 1
ATOM 800 O O . GLY A 1 106 ? 16.133 9.129 3.332 1.00 88.12 106 GLY A O 1
ATOM 801 N N . ILE A 1 107 ? 15.082 7.324 2.506 1.00 90.38 107 ILE A N 1
ATOM 802 C CA . ILE A 1 107 ? 13.832 7.564 3.246 1.00 90.38 107 ILE A CA 1
ATOM 803 C C . ILE A 1 107 ? 14.006 7.534 4.765 1.00 90.38 107 ILE A C 1
ATOM 805 O O . 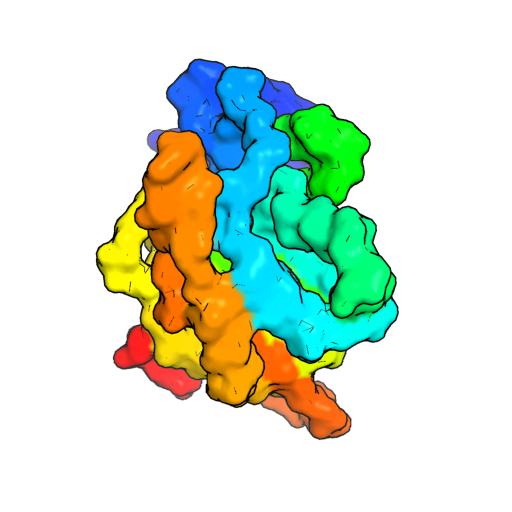ILE A 1 107 ? 13.369 8.314 5.471 1.00 90.38 107 ILE A O 1
ATOM 809 N N . GLU A 1 108 ? 14.890 6.681 5.274 1.00 92.06 108 GLU A N 1
ATOM 810 C CA . GLU A 1 108 ? 15.141 6.560 6.710 1.00 92.06 108 GLU A CA 1
ATOM 811 C C . GLU A 1 108 ? 15.756 7.852 7.248 1.00 92.06 108 GLU A C 1
ATOM 813 O O . GLU A 1 108 ? 15.263 8.422 8.220 1.00 92.06 108 GLU A O 1
ATOM 818 N N . GLU A 1 109 ? 16.783 8.367 6.570 1.00 90.50 109 GLU A N 1
ATOM 819 C CA . GLU A 1 109 ? 17.439 9.622 6.920 1.00 90.50 109 GLU A CA 1
ATOM 820 C C . GLU A 1 109 ? 16.480 10.813 6.758 1.00 90.50 109 GLU A C 1
ATOM 822 O O . GLU A 1 109 ? 16.361 11.643 7.659 1.00 90.50 109 GLU A O 1
ATOM 827 N N . ALA A 1 110 ? 15.727 10.860 5.655 1.00 88.94 110 ALA A N 1
ATOM 828 C CA . ALA A 1 110 ? 14.793 11.946 5.359 1.00 88.94 110 ALA A CA 1
ATOM 829 C C . ALA A 1 110 ? 13.582 12.001 6.306 1.00 88.94 110 ALA A C 1
ATOM 831 O O . ALA A 1 110 ? 12.921 13.034 6.408 1.00 88.94 110 ALA A O 1
ATOM 832 N N . THR A 1 111 ? 13.269 10.898 6.988 1.00 92.31 111 THR A N 1
ATOM 833 C CA . THR A 1 111 ? 12.149 10.812 7.935 1.00 92.31 111 THR A CA 1
ATOM 834 C C . THR A 1 111 ? 12.599 10.683 9.389 1.00 92.31 111 THR A C 1
ATOM 836 O O . THR A 1 111 ? 11.757 10.482 10.264 1.00 92.31 111 THR A O 1
ATOM 839 N N . GLY A 1 112 ? 13.904 10.784 9.671 1.00 93.44 112 GLY A N 1
ATOM 840 C CA . GLY A 1 112 ? 14.445 10.600 11.020 1.00 93.44 112 GLY A CA 1
ATOM 841 C C . GLY A 1 112 ? 14.139 9.218 11.610 1.00 93.44 112 GLY A C 1
ATOM 842 O O . GLY A 1 112 ? 13.933 9.094 12.814 1.00 93.44 112 GLY A O 1
ATOM 843 N N . GLY A 1 113 ? 14.043 8.190 10.762 1.00 94.00 113 GLY A N 1
ATOM 844 C CA . GLY A 1 113 ? 13.699 6.820 11.144 1.00 94.00 113 GLY A CA 1
ATOM 845 C C . GLY A 1 113 ? 12.203 6.556 11.341 1.00 94.00 113 GLY A C 1
ATOM 846 O O . GLY A 1 113 ? 11.844 5.474 11.799 1.00 94.00 113 GLY A O 1
ATOM 847 N N . PHE A 1 114 ? 11.322 7.506 11.006 1.00 95.88 114 PHE A N 1
ATOM 848 C CA . PHE A 1 114 ? 9.871 7.300 11.086 1.00 95.88 114 PHE A CA 1
ATOM 849 C C . PHE A 1 114 ? 9.352 6.283 10.055 1.00 95.88 114 PHE A C 1
ATOM 851 O O . PHE A 1 114 ? 8.389 5.562 10.321 1.00 95.88 114 PHE A O 1
ATOM 858 N N . VAL A 1 115 ? 9.989 6.227 8.882 1.00 96.38 115 VAL A N 1
ATOM 859 C CA . VAL A 1 115 ? 9.730 5.245 7.822 1.00 96.38 115 VAL A CA 1
ATOM 860 C C . VAL A 1 115 ? 10.986 4.418 7.592 1.00 96.38 115 VAL A C 1
ATOM 862 O O . VAL A 1 115 ? 12.089 4.961 7.531 1.00 96.38 115 VAL A O 1
ATOM 865 N N . HIS A 1 116 ? 10.811 3.109 7.430 1.00 95.69 116 HIS A N 1
ATOM 866 C CA . HIS A 1 116 ? 11.902 2.180 7.153 1.00 95.69 116 HIS A CA 1
ATOM 867 C C . HIS A 1 116 ? 12.047 1.916 5.653 1.00 95.69 116 HIS A C 1
ATOM 869 O O . HIS A 1 116 ? 11.056 1.855 4.922 1.00 95.69 116 HIS A O 1
ATOM 875 N N . PHE A 1 117 ? 13.275 1.695 5.189 1.00 93.50 117 PHE A N 1
ATOM 876 C CA . PHE A 1 117 ? 13.493 1.280 3.805 1.00 93.50 117 PHE A CA 1
ATOM 877 C C . PHE A 1 117 ? 13.046 -0.177 3.594 1.00 93.50 117 PHE A C 1
ATOM 879 O O . PHE A 1 117 ? 13.428 -1.066 4.360 1.00 93.50 117 PHE A O 1
ATOM 886 N N . HIS A 1 118 ? 12.287 -0.446 2.528 1.00 92.31 118 HIS A N 1
ATOM 887 C CA . HIS A 1 118 ? 12.015 -1.812 2.062 1.00 92.31 118 HIS A CA 1
ATOM 888 C C . HIS A 1 118 ? 11.714 -1.864 0.560 1.00 92.31 118 HIS A C 1
ATOM 890 O O . HIS A 1 118 ? 10.858 -1.132 0.063 1.00 92.31 118 HIS A O 1
ATOM 896 N N . ASP A 1 119 ? 12.370 -2.779 -0.156 1.00 89.00 119 ASP A N 1
ATOM 897 C CA . ASP A 1 119 ? 12.089 -3.057 -1.567 1.00 89.00 119 ASP A CA 1
ATOM 898 C C . ASP A 1 119 ? 10.968 -4.104 -1.690 1.00 89.00 119 ASP A C 1
ATOM 900 O O . ASP A 1 119 ? 11.171 -5.297 -1.468 1.00 89.00 119 ASP A O 1
ATOM 904 N N . LEU A 1 120 ? 9.773 -3.663 -2.090 1.00 88.44 120 LEU A N 1
ATOM 905 C CA . LEU A 1 120 ? 8.608 -4.537 -2.290 1.00 88.44 120 LEU A CA 1
ATOM 906 C C . LEU A 1 120 ? 8.727 -5.469 -3.505 1.00 88.44 120 LEU A C 1
ATOM 908 O O . LEU A 1 120 ? 7.869 -6.338 -3.685 1.00 88.44 120 LEU A O 1
ATOM 912 N N . SER A 1 121 ? 9.762 -5.310 -4.337 1.00 80.25 121 SER A N 1
ATOM 913 C CA . SER A 1 121 ? 10.067 -6.261 -5.407 1.00 80.25 121 SER A CA 1
ATOM 914 C C . SER A 1 121 ? 10.751 -7.536 -4.922 1.00 80.25 121 SER A C 1
ATOM 916 O O . SER A 1 121 ? 10.898 -8.469 -5.711 1.00 80.25 121 SER A O 1
ATOM 918 N N . GLU A 1 122 ? 11.116 -7.605 -3.640 1.00 77.25 122 GLU A N 1
ATOM 919 C CA . GLU A 1 122 ? 11.787 -8.754 -3.049 1.00 77.25 122 GLU A CA 1
ATOM 920 C C . GLU A 1 122 ? 11.003 -9.300 -1.847 1.00 77.25 122 GLU A C 1
ATOM 922 O O . GLU A 1 122 ? 10.560 -8.537 -0.988 1.00 77.25 122 GLU A O 1
ATOM 927 N N . PRO A 1 123 ? 10.805 -10.624 -1.757 1.00 76.62 123 PRO A N 1
ATOM 928 C CA . PRO A 1 123 ? 10.041 -11.230 -0.676 1.00 76.62 123 PRO A CA 1
ATOM 929 C C . PRO A 1 123 ? 10.803 -11.118 0.650 1.00 76.62 123 PRO A C 1
ATOM 931 O O . PRO A 1 123 ? 11.857 -11.725 0.834 1.00 76.62 123 PRO A O 1
ATOM 934 N N . ARG A 1 124 ? 10.236 -10.399 1.623 1.00 82.88 124 ARG A N 1
ATOM 935 C CA . ARG A 1 124 ? 10.771 -10.339 2.991 1.00 82.88 124 ARG A CA 1
ATOM 936 C C . ARG A 1 124 ? 9.655 -10.445 4.014 1.00 82.88 124 ARG A C 1
ATOM 938 O O . ARG A 1 124 ? 8.585 -9.871 3.834 1.00 82.88 124 ARG A O 1
ATOM 945 N N . TYR A 1 125 ? 9.909 -11.171 5.101 1.00 85.50 125 TYR A N 1
ATOM 946 C CA . TYR A 1 125 ? 9.008 -11.198 6.248 1.00 85.50 125 TYR A CA 1
ATOM 947 C C . TYR A 1 125 ? 9.406 -10.135 7.279 1.00 85.50 125 TYR A C 1
ATOM 949 O O . TYR A 1 125 ? 10.536 -10.117 7.761 1.00 85.50 125 TYR A O 1
ATOM 957 N N . LEU A 1 126 ? 8.459 -9.261 7.617 1.00 89.44 126 LEU A N 1
ATOM 958 C CA . LEU A 1 126 ? 8.615 -8.089 8.489 1.00 89.44 126 LEU A CA 1
ATOM 959 C C . LEU A 1 126 ? 7.722 -8.169 9.745 1.00 89.44 126 LEU A C 1
ATOM 961 O O . LEU A 1 126 ? 7.598 -7.210 10.508 1.00 89.44 126 LEU A O 1
ATOM 965 N N . GLY A 1 127 ? 7.093 -9.326 9.973 1.00 90.56 127 GLY A N 1
ATOM 966 C CA . GLY A 1 127 ? 6.176 -9.560 11.086 1.00 90.56 127 GLY A CA 1
ATOM 967 C C . GLY A 1 127 ? 4.717 -9.251 10.745 1.00 90.56 127 GLY A C 1
ATOM 968 O O . GLY A 1 127 ? 4.397 -8.258 10.096 1.00 90.56 127 GLY A O 1
ATOM 969 N N . MET A 1 128 ? 3.800 -10.099 11.211 1.00 92.19 128 MET A N 1
ATOM 970 C CA . MET A 1 128 ? 2.368 -9.890 10.987 1.00 92.19 128 MET A CA 1
ATOM 971 C C . MET A 1 128 ? 1.840 -8.629 11.685 1.00 92.19 128 MET A C 1
ATOM 973 O O . MET A 1 128 ? 2.308 -8.228 12.756 1.00 92.19 128 MET A O 1
ATOM 977 N N . ARG A 1 129 ? 0.811 -8.034 11.086 1.00 97.00 129 ARG A N 1
ATOM 978 C CA . ARG A 1 129 ? -0.018 -6.953 11.621 1.00 97.00 129 ARG A CA 1
ATOM 979 C C . ARG A 1 129 ? -1.488 -7.294 11.433 1.00 97.00 129 ARG A C 1
ATOM 981 O O . ARG A 1 129 ? -1.849 -8.180 10.656 1.00 97.00 129 ARG A O 1
ATOM 988 N N . GLN A 1 130 ? -2.354 -6.592 12.153 1.00 97.44 130 GLN A N 1
ATOM 989 C CA . GLN A 1 130 ? -3.789 -6.779 11.993 1.00 97.44 130 GLN A CA 1
ATOM 990 C C . GLN A 1 130 ? -4.269 -6.295 10.634 1.00 97.44 130 GLN A C 1
ATOM 992 O O . GLN A 1 130 ? -5.088 -6.973 10.027 1.00 97.44 130 GLN A O 1
ATOM 997 N N . TRP A 1 131 ? -3.737 -5.183 10.143 1.00 98.44 131 TRP A N 1
ATOM 998 C CA . TRP A 1 131 ? -4.078 -4.643 8.838 1.00 98.44 131 TRP A CA 1
ATOM 999 C C . TRP A 1 131 ? -2.830 -4.363 8.011 1.00 98.44 131 TRP A C 1
ATOM 1001 O O . TRP A 1 131 ? -1.791 -3.971 8.544 1.00 98.44 131 TRP A O 1
ATOM 1011 N N . VAL A 1 132 ? -2.963 -4.520 6.698 1.00 98.38 132 VAL A N 1
ATOM 1012 C CA . VAL A 1 132 ? -2.009 -3.987 5.723 1.00 98.38 132 VAL A CA 1
ATOM 1013 C C . VAL A 1 132 ? -2.659 -2.813 5.000 1.00 98.38 132 VAL A C 1
ATOM 1015 O O . VAL A 1 132 ? -3.819 -2.890 4.595 1.00 98.38 132 VAL A O 1
ATOM 1018 N N . MET A 1 133 ? -1.915 -1.731 4.827 1.00 98.38 133 MET A N 1
ATOM 1019 C CA . MET A 1 133 ? -2.279 -0.591 4.001 1.00 98.38 133 MET A CA 1
ATOM 1020 C C . MET A 1 133 ? -1.261 -0.439 2.873 1.00 98.38 133 MET A C 1
ATOM 1022 O O . MET A 1 133 ? -0.078 -0.708 3.053 1.00 98.38 133 MET A O 1
ATOM 1026 N N . THR A 1 134 ? -1.738 -0.072 1.691 1.00 97.69 134 THR A N 1
ATOM 1027 C CA . THR A 1 134 ? -0.893 0.281 0.550 1.00 97.69 134 THR A CA 1
ATOM 1028 C C . THR A 1 134 ? -1.727 1.105 -0.427 1.00 97.69 134 THR A C 1
ATOM 1030 O O . THR A 1 134 ? -2.838 0.721 -0.803 1.00 97.69 134 THR A O 1
ATOM 1033 N N . ILE A 1 135 ? -1.265 2.303 -0.767 1.00 96.44 135 ILE A N 1
ATOM 1034 C CA . ILE A 1 135 ? -2.057 3.276 -1.525 1.00 96.44 135 ILE A CA 1
ATOM 1035 C C . ILE A 1 135 ? -1.212 3.782 -2.688 1.00 96.44 135 ILE A C 1
ATOM 1037 O O . ILE A 1 135 ? -0.269 4.520 -2.445 1.00 96.44 135 ILE A O 1
ATOM 1041 N N . GLU A 1 136 ? -1.594 3.427 -3.922 1.00 94.62 136 GLU A N 1
ATOM 1042 C CA . GLU A 1 136 ? -0.937 3.879 -5.164 1.00 94.62 136 GLU A CA 1
ATOM 1043 C C . GLU A 1 136 ? 0.552 3.465 -5.210 1.00 94.62 136 GLU A C 1
ATOM 1045 O O . GLU A 1 136 ? 1.470 4.278 -5.142 1.00 94.62 136 GLU A O 1
ATOM 1050 N N . VAL A 1 137 ? 0.786 2.146 -5.237 1.00 94.88 137 VAL A N 1
ATOM 1051 C CA . VAL A 1 137 ? 2.129 1.534 -5.165 1.00 94.88 137 VAL A CA 1
ATOM 1052 C C . VAL A 1 137 ? 2.329 0.499 -6.263 1.00 94.88 137 VAL A C 1
ATOM 1054 O O . VAL A 1 137 ? 3.334 0.504 -6.973 1.00 94.88 137 VAL A O 1
ATOM 1057 N N . ALA A 1 138 ? 1.372 -0.416 -6.411 1.00 95.44 138 ALA A N 1
ATOM 1058 C CA . ALA A 1 138 ? 1.492 -1.569 -7.295 1.00 95.44 138 ALA A CA 1
ATOM 1059 C C . ALA A 1 138 ? 1.609 -1.195 -8.782 1.00 95.44 138 ALA A C 1
ATOM 1061 O O . ALA A 1 138 ? 2.227 -1.926 -9.555 1.00 95.44 138 ALA A O 1
ATOM 1062 N N . GLU A 1 139 ? 1.069 -0.046 -9.187 1.00 95.31 139 GLU A N 1
ATOM 1063 C CA . GLU A 1 139 ? 1.188 0.486 -10.542 1.00 95.31 139 GLU A CA 1
ATOM 1064 C C . GLU A 1 139 ? 2.616 0.880 -10.921 1.00 95.31 139 GLU A C 1
ATOM 1066 O O . GLU A 1 139 ? 2.925 0.932 -12.113 1.00 95.31 139 GLU A O 1
ATOM 1071 N N . HIS A 1 140 ? 3.485 1.116 -9.936 1.00 92.25 140 HIS A N 1
ATOM 1072 C CA . HIS A 1 140 ? 4.898 1.427 -10.141 1.00 92.25 140 HIS A CA 1
ATOM 1073 C C . HIS A 1 140 ? 5.771 0.175 -10.263 1.00 92.25 140 HIS A C 1
ATOM 1075 O O . HIS A 1 140 ? 6.902 0.242 -10.746 1.00 92.25 140 HIS A O 1
ATOM 1081 N N . LEU A 1 141 ? 5.249 -0.985 -9.861 1.00 91.44 141 LEU A N 1
ATOM 1082 C CA . LEU A 1 141 ? 5.953 -2.255 -9.956 1.00 91.44 141 LEU A CA 1
ATOM 1083 C C . LEU A 1 141 ? 5.682 -2.895 -11.323 1.00 91.44 141 LEU A C 1
ATOM 1085 O O . LEU A 1 141 ? 4.521 -3.094 -11.683 1.00 91.44 141 LEU A O 1
ATOM 1089 N N . PRO A 1 142 ? 6.717 -3.280 -12.098 1.00 92.25 142 PRO A N 1
ATOM 1090 C CA . PRO A 1 142 ? 6.523 -4.046 -13.323 1.00 92.25 142 PRO A CA 1
ATOM 1091 C C . PRO A 1 142 ? 5.657 -5.280 -13.072 1.00 92.25 142 PRO A C 1
ATOM 1093 O O . PRO A 1 142 ? 5.867 -5.978 -12.083 1.00 92.25 142 PRO A O 1
ATOM 1096 N N . ARG A 1 143 ? 4.753 -5.608 -14.005 1.00 92.56 143 ARG A N 1
ATOM 1097 C CA . ARG A 1 143 ? 3.779 -6.706 -13.849 1.00 92.56 143 ARG A CA 1
ATOM 1098 C C . ARG A 1 143 ? 4.386 -7.998 -13.300 1.00 92.56 143 ARG A C 1
ATOM 1100 O O . ARG A 1 143 ? 3.810 -8.601 -12.410 1.00 92.56 143 ARG A O 1
ATOM 1107 N N . ARG A 1 144 ? 5.571 -8.400 -13.770 1.00 89.94 144 ARG A N 1
ATOM 1108 C CA . ARG A 1 144 ? 6.265 -9.620 -13.310 1.00 89.94 144 ARG A CA 1
ATOM 1109 C C . ARG A 1 144 ? 6.556 -9.677 -11.797 1.00 89.94 144 ARG A C 1
ATOM 1111 O O . ARG A 1 144 ? 6.870 -10.751 -11.308 1.00 89.94 144 ARG A O 1
ATOM 1118 N N . LEU A 1 145 ? 6.496 -8.548 -11.086 1.00 89.19 145 LEU A N 1
ATOM 1119 C CA . LEU A 1 145 ? 6.750 -8.419 -9.642 1.00 89.19 145 LEU A CA 1
ATOM 1120 C C . LEU A 1 145 ? 5.459 -8.336 -8.814 1.00 89.19 145 LEU A C 1
ATOM 1122 O O . LEU A 1 145 ? 5.508 -8.360 -7.587 1.00 89.19 145 LEU A O 1
ATOM 1126 N N . GLU A 1 146 ? 4.300 -8.285 -9.470 1.00 91.44 146 GLU A N 1
ATOM 1127 C CA . GLU A 1 146 ? 2.985 -8.360 -8.831 1.00 91.44 146 GLU A CA 1
ATOM 1128 C C . GLU A 1 146 ? 2.832 -9.539 -7.845 1.00 91.44 146 GLU A C 1
ATOM 1130 O O . GLU A 1 146 ? 2.296 -9.314 -6.756 1.00 91.44 146 GLU A O 1
ATOM 1135 N N . PRO A 1 147 ? 3.348 -10.756 -8.130 1.00 87.75 147 PRO A N 1
ATOM 1136 C CA . PRO A 1 147 ? 3.325 -11.851 -7.162 1.00 87.75 147 PRO A CA 1
ATOM 1137 C C . PRO A 1 147 ? 4.002 -11.500 -5.824 1.00 87.75 147 PRO A C 1
ATOM 1139 O O . PRO A 1 147 ? 3.481 -11.844 -4.763 1.00 87.75 147 PRO A O 1
ATOM 1142 N N . PHE A 1 148 ? 5.139 -10.790 -5.848 1.00 86.94 148 PHE A N 1
ATOM 1143 C CA . PHE A 1 148 ? 5.859 -10.393 -4.627 1.00 86.94 148 PHE A CA 1
ATOM 1144 C C . PHE A 1 148 ? 5.130 -9.285 -3.887 1.00 86.94 148 PHE A C 1
ATOM 1146 O O . PHE A 1 148 ? 5.015 -9.330 -2.665 1.00 86.94 148 PHE A O 1
ATOM 1153 N N . PHE A 1 149 ? 4.561 -8.324 -4.610 1.00 91.56 149 PHE A N 1
ATOM 1154 C CA . PHE A 1 149 ? 3.719 -7.303 -4.000 1.00 91.56 149 PHE A CA 1
ATOM 1155 C C . PHE A 1 149 ? 2.547 -7.931 -3.227 1.00 91.56 149 PHE A C 1
ATOM 1157 O O . PHE A 1 149 ? 2.348 -7.649 -2.045 1.00 91.56 149 PHE A O 1
ATOM 1164 N N . LEU A 1 150 ? 1.818 -8.855 -3.854 1.00 90.88 150 LEU A N 1
ATOM 1165 C CA . LEU A 1 150 ? 0.685 -9.538 -3.227 1.00 90.88 150 LEU A CA 1
ATOM 1166 C C . LEU A 1 150 ? 1.100 -10.472 -2.087 1.00 90.88 150 LEU A C 1
ATOM 1168 O O . LEU A 1 150 ? 0.372 -10.576 -1.096 1.00 90.88 150 LEU A O 1
ATOM 1172 N N . TYR A 1 151 ? 2.278 -11.097 -2.185 1.00 88.06 151 TYR A N 1
ATOM 1173 C CA . TYR A 1 151 ? 2.882 -11.831 -1.073 1.00 88.06 151 TYR A CA 1
ATOM 1174 C C . TYR A 1 151 ? 2.989 -10.942 0.171 1.00 88.06 151 TYR A C 1
ATOM 1176 O O . TYR A 1 151 ? 2.532 -11.350 1.239 1.00 88.06 151 TYR A O 1
ATOM 1184 N N . HIS A 1 152 ? 3.489 -9.706 0.049 1.00 90.69 152 HIS A N 1
ATOM 1185 C CA . HIS A 1 152 ? 3.580 -8.794 1.192 1.00 90.69 152 HIS A CA 1
ATOM 1186 C C . HIS A 1 152 ? 2.205 -8.502 1.805 1.00 90.69 152 HIS A C 1
ATOM 1188 O O . HIS A 1 152 ? 2.076 -8.538 3.032 1.00 90.69 152 HIS A O 1
ATOM 1194 N N . LEU A 1 153 ? 1.169 -8.297 0.982 1.00 92.88 153 LEU A N 1
ATOM 1195 C CA . LEU A 1 153 ? -0.184 -8.020 1.480 1.00 92.88 153 LEU A CA 1
ATOM 1196 C C . LEU A 1 153 ? -0.787 -9.205 2.236 1.00 92.88 153 LEU A C 1
ATOM 1198 O O . LEU A 1 153 ? -1.417 -9.019 3.277 1.00 92.88 153 LEU A O 1
ATOM 1202 N N . HIS A 1 154 ? -0.604 -10.424 1.727 1.00 90.75 154 HIS A N 1
ATOM 1203 C CA . HIS A 1 154 ? -1.159 -11.615 2.362 1.00 90.75 154 HIS A CA 1
ATOM 1204 C C . HIS A 1 154 ? -0.365 -12.020 3.608 1.00 90.75 154 HIS A C 1
ATOM 1206 O O . HIS A 1 154 ? -0.938 -12.313 4.662 1.00 90.75 154 HIS A O 1
ATOM 1212 N N . ARG A 1 155 ? 0.967 -12.017 3.505 1.00 87.88 155 ARG A N 1
ATOM 1213 C CA . ARG A 1 155 ? 1.864 -12.571 4.520 1.00 87.88 155 ARG A CA 1
ATOM 1214 C C . ARG A 1 155 ? 1.894 -11.771 5.821 1.00 87.88 155 ARG A C 1
ATOM 1216 O O . ARG A 1 155 ? 2.101 -12.3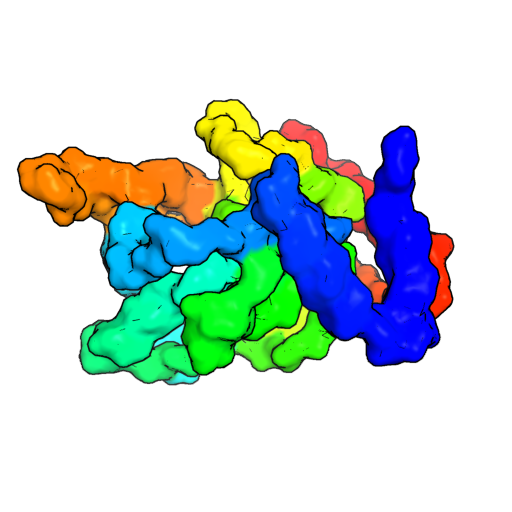49 6.891 1.00 87.88 155 ARG A O 1
ATOM 1223 N N . HIS A 1 156 ? 1.679 -10.461 5.733 1.00 92.44 156 HIS A N 1
ATOM 1224 C CA . HIS A 1 156 ? 1.766 -9.539 6.867 1.00 92.44 156 HIS A CA 1
ATOM 1225 C C . HIS A 1 156 ? 0.407 -9.188 7.472 1.00 92.44 156 HIS A C 1
ATOM 1227 O O . HIS A 1 156 ? 0.342 -8.350 8.364 1.00 92.44 156 HIS A O 1
ATOM 1233 N N . ASN A 1 157 ? -0.679 -9.817 7.024 1.00 92.81 157 ASN A N 1
ATOM 1234 C CA . ASN A 1 157 ? -2.028 -9.427 7.409 1.00 92.81 157 ASN A CA 1
ATOM 1235 C C . ASN A 1 157 ? -2.756 -10.489 8.249 1.00 92.81 157 ASN A C 1
ATOM 1237 O O . ASN A 1 157 ? -2.800 -11.651 7.864 1.00 92.81 157 ASN A O 1
ATOM 1241 N N . GLN A 1 158 ? -3.452 -10.090 9.316 1.00 93.25 158 GLN A N 1
ATOM 1242 C CA . GLN A 1 158 ? -4.342 -10.973 10.089 1.00 93.25 158 GLN A CA 1
ATOM 1243 C C . GLN A 1 158 ? -5.834 -10.692 9.865 1.00 93.25 158 GLN A C 1
ATOM 1245 O O . GLN A 1 158 ? -6.629 -11.626 9.912 1.00 93.25 158 GLN A O 1
ATOM 1250 N N . LYS A 1 159 ? -6.244 -9.439 9.627 1.00 95.31 159 LYS A N 1
ATOM 1251 C CA . LYS A 1 159 ? -7.664 -9.042 9.568 1.00 95.31 159 LYS A CA 1
ATOM 1252 C C . LYS A 1 159 ? -8.096 -8.495 8.218 1.00 95.31 159 LYS A C 1
ATOM 1254 O O . LYS A 1 159 ? -9.188 -8.833 7.771 1.00 95.31 159 LYS A O 1
ATOM 1259 N N . GLY A 1 160 ? -7.286 -7.690 7.539 1.00 96.62 160 GLY A N 1
ATOM 1260 C CA . GLY A 1 160 ? -7.696 -7.102 6.268 1.00 96.62 160 GLY A CA 1
ATOM 1261 C C . GLY A 1 160 ? -6.687 -6.166 5.609 1.00 96.62 160 GLY A C 1
ATOM 1262 O O . GLY A 1 160 ? -5.653 -5.813 6.166 1.00 96.62 160 GLY A O 1
ATOM 1263 N N . VAL A 1 161 ? -7.009 -5.759 4.387 1.00 98.44 161 VAL A N 1
ATOM 1264 C CA . VAL A 1 161 ? -6.153 -4.917 3.549 1.00 98.44 161 VAL A CA 1
ATOM 1265 C C . VAL A 1 161 ? -6.926 -3.680 3.107 1.00 98.44 161 VAL A C 1
ATOM 1267 O O . VAL A 1 161 ? -8.068 -3.791 2.655 1.00 98.44 161 VAL A O 1
ATOM 1270 N N . VAL A 1 162 ? -6.299 -2.511 3.212 1.00 98.56 162 VAL A N 1
ATOM 1271 C CA . VAL A 1 162 ? -6.727 -1.276 2.546 1.00 98.56 162 VAL A CA 1
ATOM 1272 C C . VAL A 1 162 ? -5.778 -1.046 1.374 1.00 98.56 162 VAL A C 1
ATOM 1274 O O . VAL A 1 162 ? -4.592 -0.812 1.578 1.00 98.56 162 VAL A O 1
ATOM 1277 N N . LEU A 1 163 ? -6.295 -1.159 0.154 1.00 98.25 163 LEU A N 1
ATOM 1278 C CA . LEU A 1 163 ? -5.512 -1.162 -1.080 1.00 98.25 163 LEU A CA 1
ATOM 1279 C C . LEU A 1 163 ? -6.027 -0.083 -2.032 1.00 98.25 163 LEU A C 1
ATOM 1281 O O . LEU A 1 163 ? -7.227 -0.016 -2.287 1.00 98.25 163 LEU A O 1
ATOM 1285 N N . SER A 1 164 ? -5.132 0.716 -2.599 1.00 97.88 164 SER A N 1
ATOM 1286 C CA . SER A 1 164 ? -5.411 1.535 -3.780 1.00 97.88 164 SER A CA 1
ATOM 1287 C C . SER A 1 164 ? -4.424 1.195 -4.884 1.00 97.88 164 SER A C 1
ATOM 1289 O O . SER A 1 164 ? -3.235 1.049 -4.613 1.00 97.88 164 SER A O 1
ATOM 1291 N N . TRP A 1 165 ? -4.923 1.076 -6.108 1.00 97.50 165 TRP A N 1
ATOM 1292 C CA . TRP A 1 165 ? -4.131 0.770 -7.293 1.00 97.50 165 TRP A CA 1
ATOM 1293 C C . TRP A 1 165 ? -4.666 1.612 -8.450 1.00 97.50 165 TRP A C 1
ATOM 1295 O O . TRP A 1 165 ? -5.874 1.593 -8.712 1.00 97.50 165 TRP A O 1
ATOM 1305 N N . ALA A 1 166 ? -3.783 2.345 -9.130 1.00 96.00 166 ALA A N 1
ATOM 1306 C CA . ALA A 1 166 ? -4.141 3.119 -10.309 1.00 96.00 166 ALA A CA 1
ATOM 1307 C C . ALA A 1 166 ? -4.871 2.273 -11.370 1.00 96.00 166 ALA A C 1
ATOM 1309 O O . ALA A 1 166 ? -4.399 1.215 -11.803 1.00 96.00 166 ALA A O 1
ATOM 1310 N N . VAL A 1 167 ? -6.023 2.780 -11.818 1.00 97.06 167 VAL A N 1
ATOM 1311 C CA . VAL A 1 167 ? -6.807 2.176 -12.906 1.00 97.06 167 VAL A CA 1
ATOM 1312 C C . VAL A 1 167 ? -6.211 2.501 -14.278 1.00 97.06 167 VAL A C 1
ATOM 1314 O O . VAL A 1 167 ? -5.515 3.509 -14.410 1.00 97.06 167 VAL A O 1
ATOM 1317 N N . PRO A 1 168 ? -6.498 1.706 -15.330 1.00 96.62 168 PRO A N 1
ATOM 1318 C CA . PRO A 1 168 ? -5.962 1.965 -16.659 1.00 96.62 168 PRO A CA 1
ATOM 1319 C C . PRO A 1 168 ? -6.287 3.379 -17.143 1.00 96.62 168 PRO A C 1
ATOM 1321 O O . PRO A 1 168 ? -7.438 3.821 -17.077 1.00 96.62 168 PRO A O 1
ATOM 1324 N N . ARG A 1 169 ? -5.273 4.055 -17.688 1.00 93.69 169 ARG A N 1
ATOM 1325 C CA . ARG A 1 169 ? -5.319 5.439 -18.181 1.00 93.69 169 ARG A CA 1
ATOM 1326 C C . ARG A 1 169 ? -5.511 6.488 -17.081 1.00 93.69 169 ARG A C 1
ATOM 1328 O O . ARG A 1 169 ? -5.805 7.635 -17.415 1.00 93.69 169 ARG A O 1
ATOM 1335 N N . GLN A 1 170 ? -5.347 6.135 -15.801 1.00 90.69 170 GLN A N 1
ATOM 1336 C CA . GLN A 1 170 ? -5.278 7.127 -14.724 1.00 90.69 170 GLN A CA 1
ATOM 1337 C C . GLN A 1 170 ? -4.110 8.088 -14.966 1.00 90.69 170 GLN A C 1
ATOM 1339 O O . GLN A 1 170 ? -4.258 9.293 -14.755 1.00 90.69 170 GLN A O 1
ATOM 1344 N N . GLY A 1 171 ? -2.994 7.557 -15.477 1.00 84.44 171 GLY A N 1
ATOM 1345 C CA . GLY A 1 171 ? -1.774 8.313 -15.697 1.00 84.44 171 GLY A CA 1
ATOM 1346 C C . GLY A 1 171 ? -1.074 8.648 -14.383 1.00 84.44 171 GLY A C 1
ATOM 1347 O O . GLY A 1 171 ? -1.629 8.500 -13.298 1.00 84.44 171 GLY A O 1
ATOM 1348 N N . GLY A 1 172 ? 0.166 9.107 -14.493 1.00 84.69 172 GLY A N 1
ATOM 1349 C CA . GLY A 1 172 ? 1.050 9.332 -13.355 1.00 84.69 172 GLY A CA 1
ATOM 1350 C C . GLY A 1 172 ? 2.475 8.940 -13.717 1.00 84.69 172 GLY A C 1
ATOM 1351 O O . GLY A 1 172 ? 2.716 8.185 -14.664 1.00 84.69 172 GLY A O 1
ATOM 1352 N N . TYR A 1 173 ? 3.452 9.516 -13.021 1.00 83.19 173 TYR A N 1
ATOM 1353 C CA . TYR A 1 173 ? 4.849 9.230 -13.322 1.00 83.19 173 TYR A CA 1
ATOM 1354 C C . TYR A 1 173 ? 5.204 7.807 -12.876 1.00 83.19 173 TYR A C 1
ATOM 1356 O O . TYR A 1 173 ? 4.988 7.445 -11.727 1.00 83.19 173 TYR A O 1
ATOM 1364 N N . GLY A 1 174 ? 5.764 7.006 -13.785 1.00 84.75 174 GLY A N 1
ATOM 1365 C CA . GLY A 1 174 ? 6.190 5.641 -13.473 1.00 84.75 174 GLY A CA 1
ATOM 1366 C C . GLY A 1 174 ? 5.050 4.628 -13.350 1.00 84.75 174 GLY A C 1
ATOM 1367 O O . GLY A 1 174 ? 5.280 3.560 -12.800 1.00 84.75 174 GLY A O 1
ATOM 1368 N N . HIS A 1 175 ? 3.844 4.929 -13.839 1.00 91.69 175 HIS A N 1
ATOM 1369 C CA . HIS A 1 175 ? 2.762 3.945 -13.923 1.00 91.69 175 HIS A CA 1
ATOM 1370 C C . HIS A 1 175 ? 3.054 2.963 -15.064 1.00 91.69 175 HIS A C 1
ATOM 1372 O O . HIS A 1 175 ? 2.941 3.304 -16.240 1.00 91.69 175 HIS A O 1
ATOM 1378 N N . VAL A 1 176 ? 3.459 1.745 -14.717 1.00 93.69 176 VAL A N 1
ATOM 1379 C CA . VAL A 1 176 ? 3.826 0.672 -15.658 1.00 93.69 176 VAL A CA 1
ATOM 1380 C C . VAL A 1 176 ? 2.919 -0.553 -15.544 1.00 93.69 176 VAL A C 1
ATOM 1382 O O . VAL A 1 176 ? 3.003 -1.464 -16.369 1.00 93.69 176 VAL A O 1
ATOM 1385 N N . ASN A 1 177 ? 2.060 -0.596 -14.523 1.00 95.31 177 ASN A N 1
ATOM 1386 C CA . ASN A 1 177 ? 1.215 -1.745 -14.214 1.00 95.31 177 ASN A CA 1
ATOM 1387 C C . ASN A 1 177 ? -0.161 -1.326 -13.676 1.00 95.31 177 ASN A C 1
ATOM 1389 O O . ASN A 1 177 ? -0.590 -1.798 -12.633 1.00 95.31 177 ASN A O 1
ATOM 1393 N N . GLU A 1 178 ? -0.857 -0.419 -14.357 1.00 97.12 178 GLU A N 1
ATOM 1394 C CA . GLU A 1 178 ? -2.233 -0.045 -13.995 1.00 97.12 178 GLU A CA 1
ATOM 1395 C C . GLU A 1 178 ? -3.199 -1.247 -14.133 1.00 97.12 178 GLU A C 1
ATOM 1397 O O . GLU A 1 178 ? -3.090 -2.042 -15.075 1.00 97.12 178 GLU A O 1
ATOM 1402 N N . ARG A 1 179 ? -4.164 -1.386 -13.209 1.00 97.06 179 ARG A N 1
ATOM 1403 C CA . ARG A 1 179 ? -5.120 -2.512 -13.161 1.00 97.06 179 ARG A CA 1
ATOM 1404 C C . ARG A 1 179 ? -6.541 -2.059 -12.864 1.00 97.06 179 ARG A C 1
ATOM 1406 O O . ARG A 1 179 ? -6.764 -1.130 -12.098 1.00 97.06 179 ARG A O 1
ATOM 1413 N N . SER A 1 180 ? -7.528 -2.717 -13.475 1.00 98.00 180 SER A N 1
ATOM 1414 C CA . SER A 1 180 ? -8.932 -2.449 -13.160 1.00 98.00 180 SER A CA 1
ATOM 1415 C C . SER A 1 180 ? -9.239 -2.868 -11.716 1.00 98.00 180 SER A C 1
ATOM 1417 O O . SER A 1 180 ? -8.655 -3.814 -11.183 1.00 98.00 180 SER A O 1
ATOM 1419 N N . ASN A 1 181 ? -10.199 -2.203 -11.071 1.00 98.38 181 ASN A N 1
ATOM 1420 C CA . ASN A 1 181 ? -10.652 -2.634 -9.745 1.00 98.38 181 ASN A CA 1
ATOM 1421 C C . ASN A 1 181 ? -11.211 -4.065 -9.783 1.00 98.38 181 ASN A C 1
ATOM 1423 O O . ASN A 1 181 ? -11.076 -4.803 -8.814 1.00 98.38 181 ASN A O 1
ATOM 1427 N N . GLN A 1 182 ? -11.842 -4.457 -10.894 1.00 98.38 182 GLN A N 1
ATOM 1428 C CA . GLN A 1 182 ? -12.392 -5.795 -11.093 1.00 98.38 182 GLN A CA 1
ATOM 1429 C C . GLN A 1 182 ? -11.290 -6.857 -11.083 1.00 98.38 182 GLN A C 1
ATOM 1431 O O . GLN A 1 182 ? -11.444 -7.869 -10.400 1.00 98.38 182 GLN A O 1
ATOM 1436 N N . TYR A 1 183 ? -10.170 -6.600 -11.766 1.00 98.12 183 TYR A N 1
ATOM 1437 C CA . TYR A 1 183 ? -8.982 -7.449 -11.712 1.00 98.12 183 TYR A CA 1
ATOM 1438 C C . TYR A 1 183 ? -8.493 -7.621 -10.272 1.00 98.12 183 TYR A C 1
ATOM 1440 O O . TYR A 1 183 ? -8.361 -8.745 -9.786 1.00 98.12 183 TYR A O 1
ATOM 1448 N N . VAL A 1 184 ? -8.284 -6.508 -9.561 1.00 98.12 184 VAL A N 1
ATOM 1449 C CA . VAL A 1 184 ? -7.741 -6.527 -8.196 1.00 98.12 184 VAL A CA 1
ATOM 1450 C C . VAL A 1 184 ? -8.681 -7.256 -7.235 1.00 98.12 184 VAL A C 1
ATOM 1452 O O . VAL A 1 184 ? -8.233 -8.106 -6.469 1.00 98.12 184 VAL A O 1
ATOM 1455 N N . ILE A 1 185 ? -9.988 -6.985 -7.300 1.00 98.12 185 ILE A N 1
ATOM 1456 C CA . ILE A 1 185 ? -10.995 -7.692 -6.496 1.00 98.12 185 ILE A CA 1
ATOM 1457 C C . ILE A 1 185 ? -10.966 -9.192 -6.803 1.00 98.12 185 ILE A C 1
ATOM 1459 O O . ILE A 1 185 ? -10.934 -9.997 -5.876 1.00 98.12 185 ILE A O 1
ATOM 1463 N N . CYS A 1 186 ? -10.912 -9.572 -8.081 1.00 96.50 186 CYS A N 1
ATOM 1464 C CA . CYS A 1 186 ? -10.855 -10.970 -8.491 1.00 96.50 186 CYS A CA 1
ATOM 1465 C C . CYS A 1 186 ? -9.632 -11.687 -7.913 1.00 96.50 186 CYS A C 1
ATOM 1467 O O . CYS A 1 186 ? -9.781 -12.755 -7.323 1.00 96.50 186 CYS A O 1
ATOM 1469 N N . VAL A 1 187 ? -8.444 -11.084 -8.008 1.00 94.56 187 VAL A N 1
ATOM 1470 C CA . VAL A 1 187 ? -7.211 -11.648 -7.442 1.00 94.56 187 VAL A CA 1
ATOM 1471 C C . VAL A 1 187 ? -7.312 -11.773 -5.918 1.00 94.56 187 VAL A C 1
ATOM 1473 O O . VAL A 1 187 ? -7.083 -12.850 -5.366 1.00 94.56 187 VAL A O 1
ATOM 1476 N N . MET A 1 188 ? -7.720 -10.708 -5.225 1.00 94.62 188 MET A N 1
ATOM 1477 C CA . MET A 1 188 ? -7.833 -10.712 -3.763 1.00 94.62 188 MET A CA 1
ATOM 1478 C C . MET A 1 188 ? -8.836 -11.764 -3.261 1.00 94.62 188 MET A C 1
ATOM 1480 O O . MET A 1 188 ? -8.565 -12.454 -2.277 1.00 94.62 188 MET A O 1
ATOM 1484 N N . GLU A 1 189 ? -9.982 -11.925 -3.926 1.00 92.88 189 GLU A N 1
ATOM 1485 C CA . GLU A 1 189 ? -11.014 -12.876 -3.501 1.00 92.88 189 GLU A CA 1
ATOM 1486 C C . GLU A 1 189 ? -10.734 -14.318 -3.934 1.00 92.88 189 GLU A C 1
ATOM 1488 O O . GLU A 1 189 ? -10.885 -15.231 -3.121 1.00 92.88 189 GLU A O 1
ATOM 1493 N N . ARG A 1 190 ? -10.340 -14.540 -5.195 1.00 90.12 190 ARG A N 1
ATOM 1494 C CA . ARG A 1 190 ? -10.217 -15.889 -5.776 1.00 90.12 190 ARG A CA 1
ATOM 1495 C C . ARG A 1 190 ? -8.866 -16.543 -5.518 1.00 90.12 190 ARG A C 1
ATOM 1497 O O . ARG A 1 190 ? -8.816 -17.764 -5.427 1.00 90.12 190 ARG A O 1
ATOM 1504 N N . LEU A 1 191 ? -7.787 -15.764 -5.417 1.00 86.81 191 LEU A N 1
ATOM 1505 C CA . LEU A 1 191 ? -6.440 -16.307 -5.206 1.00 86.81 191 LEU A CA 1
ATOM 1506 C C . LEU A 1 191 ? -6.016 -16.200 -3.743 1.00 86.81 191 LEU A C 1
ATOM 1508 O O . LEU A 1 191 ? -5.395 -17.126 -3.227 1.00 86.81 191 LEU A O 1
ATOM 1512 N N . LEU A 1 192 ? -6.336 -15.080 -3.085 1.00 87.06 192 LEU A N 1
ATOM 1513 C CA . LEU A 1 192 ? -5.841 -14.772 -1.739 1.00 87.06 192 LEU A CA 1
ATOM 1514 C C . LEU A 1 192 ? -6.848 -15.025 -0.606 1.00 87.06 192 LEU A C 1
ATOM 1516 O O . LEU A 1 192 ? -6.496 -14.855 0.563 1.00 87.06 192 LEU A O 1
ATOM 1520 N N . GLY A 1 193 ? -8.081 -15.424 -0.930 1.00 88.62 193 GLY A N 1
ATOM 1521 C CA . GLY A 1 193 ? -9.092 -15.811 0.059 1.00 88.62 193 GLY A CA 1
ATOM 1522 C C . GLY A 1 193 ? -9.678 -14.646 0.861 1.00 88.62 193 GLY A C 1
ATOM 1523 O O . GLY A 1 193 ? -10.205 -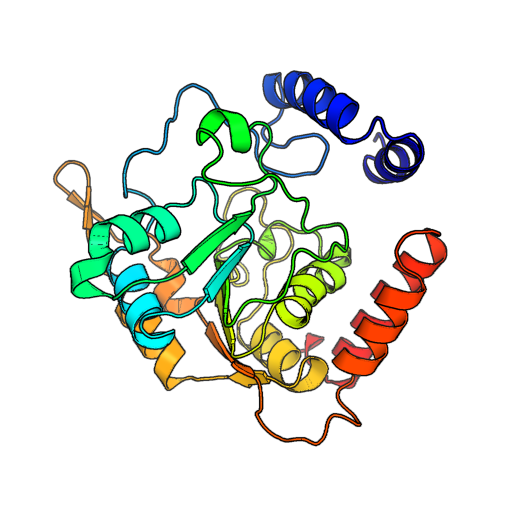14.848 1.957 1.00 88.62 193 GLY A O 1
ATOM 1524 N N . TYR A 1 194 ? -9.600 -13.419 0.348 1.00 93.62 194 TYR A N 1
ATOM 1525 C CA . TYR A 1 194 ? -10.231 -12.262 0.976 1.00 93.62 194 TYR A CA 1
ATOM 1526 C C . TYR A 1 194 ? -11.714 -12.146 0.597 1.00 93.62 194 TYR A C 1
ATOM 1528 O O . TYR A 1 194 ? -12.247 -12.876 -0.242 1.00 93.62 194 TYR A O 1
ATOM 1536 N N . ARG A 1 195 ? -12.404 -11.216 1.257 1.00 96.19 195 ARG A N 1
ATOM 1537 C CA . ARG A 1 195 ? -13.737 -10.744 0.884 1.00 96.19 195 ARG A CA 1
ATOM 1538 C C . ARG A 1 195 ? -13.692 -9.240 0.662 1.00 96.19 195 ARG A C 1
ATOM 1540 O O . ARG A 1 195 ? -13.283 -8.502 1.562 1.00 96.19 195 ARG A O 1
ATOM 1547 N N . TYR A 1 196 ? -14.133 -8.787 -0.504 1.00 97.94 196 TYR A N 1
ATOM 1548 C CA . TYR A 1 196 ? -14.265 -7.367 -0.801 1.00 97.94 196 TYR A CA 1
ATOM 1549 C C . TYR A 1 196 ? -15.387 -6.740 0.038 1.00 97.94 196 TYR A C 1
ATOM 1551 O O . TYR A 1 196 ? -16.522 -7.218 0.056 1.00 97.94 196 TYR A O 1
ATOM 1559 N N . SER A 1 197 ? -15.087 -5.642 0.735 1.00 97.81 197 SER A N 1
ATOM 1560 C CA . SER A 1 197 ? -16.078 -4.856 1.474 1.00 97.81 197 SER A CA 1
ATOM 1561 C C . SER A 1 197 ? -16.459 -3.614 0.675 1.00 97.81 197 SER A C 1
ATOM 1563 O O . SER A 1 197 ? -15.790 -2.577 0.726 1.00 97.81 197 SER A O 1
ATOM 1565 N N . SER A 1 198 ? -17.575 -3.689 -0.053 1.00 97.50 198 SER A N 1
ATOM 1566 C CA . SER A 1 198 ? -18.125 -2.541 -0.785 1.00 97.50 198 SER A CA 1
ATOM 1567 C C . SER A 1 198 ? -18.515 -1.396 0.158 1.00 97.50 198 SER A C 1
ATOM 1569 O O . SER A 1 198 ? -18.265 -0.228 -0.149 1.00 97.50 198 SER A O 1
ATOM 1571 N N . LYS A 1 199 ? -19.060 -1.724 1.339 1.00 97.38 199 LYS A N 1
ATOM 1572 C CA . LYS A 1 199 ? -19.429 -0.769 2.394 1.00 97.38 199 LYS A CA 1
ATOM 1573 C C . LYS A 1 199 ? -18.215 0.016 2.889 1.00 97.38 199 LYS A C 1
ATOM 1575 O O . LYS A 1 199 ? -18.262 1.247 2.920 1.00 97.38 199 LYS A O 1
ATOM 1580 N N . ASP A 1 200 ? -17.132 -0.671 3.244 1.00 97.75 200 ASP A N 1
ATOM 1581 C CA . ASP A 1 200 ? -15.941 -0.019 3.795 1.00 97.75 200 ASP A CA 1
ATOM 1582 C C . ASP A 1 200 ? -15.147 0.711 2.712 1.00 97.75 200 ASP A C 1
ATOM 1584 O O . ASP A 1 200 ? -14.725 1.845 2.926 1.00 97.75 200 ASP A O 1
ATOM 1588 N N . SER A 1 201 ? -15.068 0.142 1.506 1.00 98.31 201 SER A N 1
ATOM 1589 C CA . SER A 1 201 ? -14.506 0.833 0.339 1.00 98.31 201 SER A CA 1
ATOM 1590 C C . SER A 1 201 ? -15.248 2.138 0.058 1.00 98.31 201 SER A C 1
ATOM 1592 O O . SER A 1 201 ? -14.631 3.187 -0.106 1.00 98.31 201 SER A O 1
ATOM 1594 N N . ARG A 1 202 ? -16.589 2.113 0.056 1.00 97.38 202 ARG A N 1
ATOM 1595 C CA . ARG A 1 202 ? -17.411 3.315 -0.133 1.00 97.38 202 ARG A CA 1
ATOM 1596 C C . ARG A 1 202 ? -17.179 4.332 0.978 1.00 97.38 202 ARG A C 1
ATOM 1598 O O . ARG A 1 202 ? -17.059 5.517 0.684 1.00 97.38 202 ARG A O 1
ATOM 1605 N N . ARG A 1 203 ? -17.092 3.891 2.234 1.00 96.19 203 ARG A N 1
ATOM 1606 C CA . ARG A 1 203 ? -16.805 4.760 3.383 1.00 96.19 203 ARG A CA 1
ATOM 1607 C C . ARG A 1 203 ? -15.477 5.496 3.218 1.00 96.19 203 ARG A C 1
ATOM 1609 O O . ARG A 1 203 ? -15.448 6.707 3.410 1.00 96.19 203 ARG A O 1
ATOM 1616 N N . VAL A 1 204 ? -14.420 4.801 2.798 1.00 96.75 204 VAL A N 1
ATOM 1617 C CA . VAL A 1 204 ? -13.112 5.426 2.556 1.00 96.75 204 VAL A CA 1
ATOM 1618 C C . VAL A 1 204 ? -13.151 6.368 1.348 1.00 96.75 204 VAL A C 1
ATOM 1620 O O . VAL A 1 204 ? -12.720 7.513 1.453 1.00 96.75 204 VAL A O 1
ATOM 1623 N N . ARG A 1 205 ? -13.769 5.955 0.234 1.00 96.12 205 ARG A N 1
ATOM 1624 C CA . ARG A 1 205 ? -13.937 6.791 -0.974 1.00 96.12 205 ARG A CA 1
ATOM 1625 C C . ARG A 1 205 ? -14.707 8.088 -0.701 1.00 96.12 205 ARG A C 1
ATOM 1627 O O . ARG A 1 205 ? -14.372 9.129 -1.262 1.00 96.12 205 ARG A O 1
ATOM 1634 N N . LEU A 1 206 ? -15.724 8.045 0.164 1.00 94.38 206 LEU A N 1
ATOM 1635 C CA . LEU A 1 206 ? -16.483 9.226 0.605 1.00 94.38 206 LEU A CA 1
ATOM 1636 C C . LEU A 1 206 ? -15.687 10.136 1.558 1.00 94.38 206 LEU A C 1
ATOM 1638 O O . LEU A 1 206 ? -16.083 11.279 1.787 1.00 94.38 206 LEU A O 1
ATOM 1642 N N . GLY A 1 207 ? -14.568 9.648 2.098 1.00 91.31 207 GLY A N 1
ATOM 1643 C CA . GLY A 1 207 ? -13.612 10.434 2.870 1.00 91.31 207 GLY A CA 1
ATOM 1644 C C . GLY A 1 207 ? -12.827 11.437 2.022 1.00 91.31 207 GLY A C 1
ATOM 1645 O O . GLY A 1 207 ? -12.340 12.427 2.561 1.00 91.31 207 GLY A O 1
ATOM 1646 N N . VAL A 1 208 ? -12.749 11.248 0.700 1.00 90.06 208 VAL A N 1
ATOM 1647 C CA . VAL A 1 208 ? -12.084 12.209 -0.187 1.00 90.06 208 VAL A CA 1
ATOM 1648 C C . VAL A 1 208 ? -12.881 13.511 -0.207 1.00 90.06 208 VAL A C 1
ATOM 1650 O O . VAL A 1 208 ? -13.995 13.577 -0.730 1.00 90.06 208 VAL A O 1
ATOM 1653 N N . ARG A 1 209 ? -12.298 14.566 0.362 1.00 79.31 209 ARG A N 1
ATOM 1654 C CA . ARG A 1 209 ? -12.892 15.905 0.458 1.00 79.31 209 ARG A CA 1
ATOM 1655 C C . ARG A 1 209 ? -12.003 16.934 -0.223 1.00 79.31 209 ARG A C 1
ATOM 1657 O O . ARG A 1 209 ? -10.795 16.738 -0.354 1.00 79.31 209 ARG A O 1
ATOM 1664 N N . ARG A 1 210 ? -12.605 18.053 -0.638 1.00 75.00 210 ARG A N 1
ATOM 1665 C CA . ARG A 1 210 ? -11.820 19.222 -1.045 1.00 75.00 210 ARG A CA 1
ATOM 1666 C C . ARG A 1 210 ? -11.078 19.746 0.179 1.00 75.00 210 ARG A C 1
ATOM 1668 O O . ARG A 1 210 ? -11.675 19.859 1.245 1.00 75.00 210 ARG A O 1
ATOM 1675 N N . GLN A 1 211 ? -9.805 20.070 0.008 1.00 70.25 211 GLN A N 1
ATOM 1676 C CA . GLN A 1 211 ? -8.982 20.703 1.034 1.00 70.25 211 GLN A CA 1
ATOM 1677 C C . GLN A 1 211 ? -8.542 22.077 0.535 1.00 70.25 211 GLN A C 1
ATOM 1679 O O . GLN A 1 211 ? -8.431 22.301 -0.675 1.00 70.25 211 GLN A O 1
ATOM 1684 N N . LYS A 1 212 ? -8.365 23.018 1.463 1.00 64.75 212 LYS A N 1
ATOM 1685 C CA . LYS A 1 212 ? -7.916 24.373 1.150 1.00 64.75 212 LYS A CA 1
ATOM 1686 C C . LYS A 1 212 ? -6.388 24.354 1.071 1.00 64.75 212 LYS A C 1
ATOM 1688 O O . LYS A 1 212 ? -5.736 24.273 2.100 1.00 64.75 212 LYS A O 1
ATOM 1693 N N . ILE A 1 213 ? -5.845 24.423 -0.139 1.00 65.75 213 ILE A N 1
ATOM 1694 C CA . ILE A 1 213 ? -4.403 24.474 -0.416 1.00 65.75 213 ILE A CA 1
ATOM 1695 C C . ILE A 1 213 ? -4.090 25.869 -0.948 1.00 65.75 213 ILE A C 1
ATOM 1697 O O . ILE A 1 213 ? -4.724 26.297 -1.914 1.00 65.75 213 ILE A O 1
ATOM 1701 N N . HIS A 1 214 ? -3.168 26.593 -0.301 1.00 63.84 214 HIS A N 1
ATOM 1702 C CA . HIS A 1 214 ? -2.724 27.943 -0.695 1.00 63.84 214 HIS A CA 1
ATOM 1703 C C . HIS A 1 214 ? -3.875 28.843 -1.209 1.00 63.84 214 HIS A C 1
ATOM 1705 O O . HIS A 1 214 ? -3.823 29.396 -2.303 1.00 63.84 214 HIS A O 1
ATOM 1711 N N . HIS A 1 215 ? -4.953 28.949 -0.418 1.00 66.56 215 HIS A N 1
ATOM 1712 C CA . HIS A 1 215 ? -6.172 29.740 -0.682 1.00 66.56 215 HIS A CA 1
ATOM 1713 C C . HIS A 1 215 ? -7.184 29.194 -1.714 1.00 66.56 215 HIS A C 1
ATOM 1715 O O . HIS A 1 215 ? -8.213 29.835 -1.929 1.00 66.56 215 HIS A O 1
ATOM 1721 N N . ARG A 1 216 ? -6.998 27.997 -2.287 1.00 65.69 216 ARG A N 1
ATOM 1722 C CA . ARG A 1 216 ? -7.958 27.367 -3.220 1.00 65.69 216 ARG A CA 1
ATOM 1723 C C . ARG A 1 216 ? -8.437 26.006 -2.724 1.00 65.69 216 ARG A C 1
ATOM 1725 O O . ARG A 1 216 ? -7.680 25.226 -2.163 1.00 65.69 216 ARG A O 1
ATOM 1732 N N . TRP A 1 217 ? -9.707 25.690 -2.973 1.00 67.06 217 TRP A N 1
ATOM 1733 C CA . TRP A 1 217 ? -10.247 24.355 -2.709 1.00 67.06 217 TRP A CA 1
ATOM 1734 C C . TRP A 1 217 ? -9.856 23.390 -3.829 1.00 67.06 217 TRP A C 1
ATOM 1736 O O . TRP A 1 217 ? -10.394 23.487 -4.935 1.00 67.06 217 TRP A O 1
ATOM 1746 N N . ALA A 1 218 ? -8.994 22.421 -3.541 1.00 66.31 218 ALA A N 1
ATOM 1747 C CA . ALA A 1 218 ? -8.566 21.394 -4.489 1.00 66.31 218 ALA A CA 1
ATOM 1748 C C . ALA A 1 218 ? -9.000 19.995 -4.033 1.00 66.31 218 ALA A C 1
ATOM 1750 O O . ALA A 1 218 ? -9.150 19.727 -2.839 1.00 66.31 218 ALA A O 1
ATOM 1751 N N . TRP A 1 219 ? -9.235 19.102 -4.996 1.00 62.72 219 TRP A N 1
ATOM 1752 C CA . TRP A 1 219 ? -9.419 17.678 -4.722 1.00 62.72 219 TRP A CA 1
ATOM 1753 C C . TRP A 1 219 ? -8.048 17.044 -4.488 1.00 62.72 219 TRP A C 1
ATOM 1755 O O . TRP A 1 219 ? -7.374 16.671 -5.444 1.00 62.72 219 TRP A O 1
ATOM 1765 N N . VAL A 1 220 ? -7.643 16.930 -3.225 1.00 72.44 220 VAL A N 1
ATOM 1766 C CA . VAL A 1 220 ? -6.449 16.158 -2.857 1.00 72.44 220 VAL A CA 1
ATOM 1767 C C . VAL A 1 220 ? -6.761 14.679 -3.039 1.00 72.44 220 VAL A C 1
ATOM 1769 O O . VAL A 1 220 ? -7.784 14.206 -2.536 1.00 72.44 220 VAL A O 1
ATOM 1772 N N . ALA A 1 221 ? -5.904 13.973 -3.779 1.00 80.31 221 ALA A N 1
ATOM 1773 C CA . ALA A 1 221 ? -6.033 12.544 -4.054 1.00 80.31 221 ALA A CA 1
ATOM 1774 C C . ALA A 1 221 ? -7.418 12.146 -4.617 1.00 80.31 221 ALA A C 1
ATOM 1776 O O . ALA A 1 221 ? -8.036 11.164 -4.205 1.00 80.31 221 ALA A O 1
ATOM 1777 N N . GLY A 1 222 ? -7.944 12.937 -5.564 1.00 85.06 222 GLY A N 1
ATOM 1778 C CA . GLY A 1 222 ? -9.291 12.757 -6.127 1.00 85.06 222 GLY A CA 1
ATOM 1779 C C . GLY A 1 222 ? -9.545 11.380 -6.760 1.00 85.06 222 GLY A C 1
ATOM 1780 O O . GLY A 1 222 ? -10.683 10.902 -6.750 1.00 85.06 222 GLY A O 1
ATOM 1781 N N . TRP A 1 223 ? -8.496 10.729 -7.267 1.00 89.38 223 TRP A N 1
ATOM 1782 C CA . TRP A 1 223 ? -8.541 9.374 -7.827 1.00 89.38 223 TRP A CA 1
ATOM 1783 C C . TRP A 1 223 ? -8.948 8.315 -6.791 1.00 89.38 223 TRP A C 1
ATOM 1785 O O . TRP A 1 223 ? -9.694 7.399 -7.141 1.00 89.38 223 TRP A O 1
ATOM 1795 N N . LEU A 1 224 ? -8.632 8.513 -5.502 1.00 93.81 224 LEU A N 1
ATOM 1796 C CA . LEU A 1 224 ? -9.002 7.602 -4.407 1.00 93.81 224 LEU A CA 1
ATOM 1797 C C . LEU A 1 224 ? -10.515 7.412 -4.257 1.00 93.81 224 LEU A C 1
ATOM 1799 O O . LEU A 1 224 ? -10.960 6.415 -3.693 1.00 93.81 224 LEU A O 1
ATOM 1803 N N . ARG A 1 225 ? -11.335 8.314 -4.818 1.00 93.06 225 ARG A N 1
ATOM 1804 C CA . ARG A 1 225 ? -12.799 8.145 -4.914 1.00 93.06 225 ARG A CA 1
ATOM 1805 C C . ARG A 1 225 ? -13.201 6.926 -5.740 1.00 93.06 225 ARG A C 1
ATOM 1807 O O . ARG A 1 225 ? -14.336 6.465 -5.619 1.00 93.06 225 ARG A O 1
ATOM 1814 N N . LYS A 1 226 ? -12.305 6.453 -6.605 1.00 93.19 226 LYS A N 1
ATOM 1815 C CA . LYS A 1 226 ? -12.519 5.349 -7.538 1.00 93.19 226 LYS A CA 1
ATOM 1816 C C . LYS A 1 226 ? -11.634 4.149 -7.218 1.00 93.19 226 LYS A C 1
ATOM 1818 O O . LYS A 1 226 ? -12.105 3.035 -7.412 1.00 93.19 226 LYS A O 1
ATOM 1823 N N . THR A 1 227 ? -10.417 4.354 -6.721 1.00 96.00 227 THR A N 1
ATOM 1824 C CA . THR A 1 227 ? -9.396 3.295 -6.636 1.00 96.00 227 THR A CA 1
ATOM 1825 C C . THR A 1 227 ? -9.333 2.574 -5.289 1.00 96.00 227 THR A C 1
ATOM 1827 O O . THR A 1 227 ? -9.076 1.376 -5.267 1.00 96.00 227 THR A O 1
ATOM 1830 N N . VAL A 1 228 ? -9.658 3.225 -4.163 1.00 97.50 228 VAL A N 1
ATOM 1831 C CA . VAL A 1 228 ? -9.505 2.575 -2.845 1.00 97.50 228 VAL A CA 1
ATOM 1832 C C . VAL A 1 228 ? -10.467 1.401 -2.673 1.00 97.50 228 VAL A C 1
ATOM 1834 O O . VAL A 1 228 ? -11.672 1.530 -2.894 1.00 97.50 228 VAL A O 1
ATOM 1837 N N . MET A 1 229 ? -9.955 0.266 -2.224 1.00 98.56 229 MET A N 1
ATOM 1838 C CA . MET A 1 229 ? -10.667 -0.973 -1.947 1.00 98.56 229 MET A CA 1
ATOM 1839 C C . MET A 1 229 ? -10.298 -1.475 -0.549 1.00 98.56 229 MET A C 1
ATOM 1841 O O . MET A 1 229 ? -9.146 -1.405 -0.129 1.00 98.56 229 MET A O 1
ATOM 1845 N N . VAL A 1 230 ? -11.287 -1.985 0.180 1.00 98.50 230 VAL A N 1
ATOM 1846 C CA . VAL A 1 230 ? -11.104 -2.593 1.501 1.00 98.50 230 VAL A CA 1
ATOM 1847 C C . VAL A 1 230 ? -11.473 -4.065 1.418 1.00 98.50 230 VAL A C 1
ATOM 1849 O O . VAL A 1 230 ? -12.544 -4.415 0.920 1.00 98.50 230 VAL A O 1
ATOM 1852 N N . PHE A 1 231 ? -10.592 -4.913 1.934 1.00 98.06 231 PHE A N 1
ATOM 1853 C CA . PHE A 1 231 ? -10.732 -6.361 1.940 1.00 98.06 231 PHE A CA 1
ATOM 1854 C C . PHE A 1 231 ? -10.629 -6.894 3.365 1.00 98.06 231 PHE A C 1
ATOM 1856 O O . PHE A 1 231 ? -9.727 -6.509 4.105 1.00 98.06 231 PHE A O 1
ATOM 1863 N N . CYS A 1 232 ? -11.502 -7.823 3.741 1.00 95.62 232 CYS A N 1
ATOM 1864 C CA . CYS A 1 232 ? -11.410 -8.538 5.013 1.00 95.62 232 CYS A CA 1
ATOM 1865 C C . CYS A 1 232 ? -10.887 -9.953 4.766 1.00 95.62 232 CYS A C 1
ATOM 1867 O O . CYS A 1 232 ? -11.309 -10.614 3.814 1.00 95.62 232 CYS A O 1
ATOM 1869 N N . ARG A 1 233 ? -9.991 -10.433 5.626 1.00 90.38 233 ARG A N 1
ATOM 1870 C CA . ARG A 1 233 ? -9.583 -11.839 5.647 1.00 90.38 233 ARG A CA 1
ATOM 1871 C C . ARG A 1 233 ? -10.791 -12.668 6.096 1.00 90.38 233 ARG A C 1
ATOM 1873 O O . ARG A 1 233 ? -11.485 -12.280 7.039 1.00 90.38 233 ARG A O 1
ATOM 1880 N N . ARG A 1 234 ? -11.085 -13.771 5.403 1.00 82.00 234 ARG A N 1
ATOM 1881 C CA . ARG A 1 234 ? -12.126 -14.711 5.849 1.00 82.00 234 ARG A CA 1
ATOM 1882 C C . ARG A 1 234 ? -11.692 -15.315 7.189 1.00 82.00 234 ARG A C 1
ATOM 1884 O O . ARG A 1 234 ? -10.514 -15.613 7.364 1.00 82.00 234 ARG A O 1
ATOM 1891 N N . GLN A 1 235 ? -12.618 -15.420 8.142 1.00 64.38 235 GLN A N 1
ATOM 1892 C CA . GLN A 1 235 ? -12.347 -16.001 9.469 1.00 64.38 235 GLN A CA 1
ATOM 1893 C C . GLN A 1 235 ? -12.518 -17.526 9.479 1.00 64.38 235 GLN A C 1
ATOM 1895 O O . GLN A 1 235 ? -12.400 -18.170 10.517 1.00 64.38 235 GLN A O 1
ATOM 1900 N N . ASP A 1 236 ? -12.821 -18.095 8.321 1.00 55.09 236 ASP A N 1
ATOM 1901 C CA . ASP A 1 236 ? -13.227 -19.474 8.173 1.00 55.09 236 ASP A CA 1
ATOM 1902 C C . ASP A 1 236 ? -11.982 -20.361 8.337 1.00 55.09 236 ASP A C 1
ATOM 1904 O O . ASP A 1 236 ? -11.006 -20.237 7.597 1.00 55.09 236 ASP A O 1
ATOM 1908 N N . ASN A 1 237 ? -12.026 -21.260 9.325 1.00 43.44 237 ASN A N 1
ATOM 1909 C CA . ASN A 1 237 ? -10.950 -22.172 9.739 1.00 43.44 237 ASN A CA 1
ATOM 1910 C C . ASN A 1 237 ? -10.607 -23.253 8.685 1.00 43.44 237 ASN A C 1
ATOM 1912 O O . ASN A 1 237 ? -9.951 -24.249 8.984 1.00 43.44 237 ASN A O 1
ATOM 1916 N N . THR A 1 238 ? -11.065 -23.092 7.442 1.00 46.16 238 THR A N 1
ATOM 1917 C CA . THR A 1 238 ? -10.683 -23.923 6.298 1.00 46.16 238 THR A CA 1
ATOM 1918 C C . THR A 1 238 ? -9.342 -23.435 5.762 1.00 46.16 238 THR A C 1
ATOM 1920 O O . THR A 1 238 ? -9.232 -22.889 4.667 1.00 46.16 238 THR A O 1
ATOM 1923 N N . SER A 1 239 ? -8.304 -23.622 6.572 1.00 42.56 239 SER A N 1
ATOM 1924 C CA . SER A 1 239 ? -6.896 -23.382 6.237 1.00 42.56 239 SER A CA 1
ATOM 1925 C C . SER A 1 239 ? -6.394 -24.293 5.108 1.00 42.56 239 SER A C 1
ATOM 1927 O O . SER A 1 239 ? -5.312 -24.080 4.573 1.00 42.56 239 SER A O 1
ATOM 1929 N N . ALA A 1 240 ? -7.183 -25.296 4.717 1.00 39.97 240 ALA A N 1
ATOM 1930 C CA . ALA A 1 240 ? -6.903 -26.188 3.606 1.00 39.97 240 ALA A CA 1
ATOM 1931 C C . ALA A 1 240 ? -7.649 -25.714 2.346 1.00 39.97 240 ALA A C 1
ATOM 1933 O O . ALA A 1 240 ? -8.848 -25.946 2.212 1.00 39.97 240 ALA A O 1
ATOM 1934 N N . GLY A 1 241 ? -6.947 -25.051 1.418 1.00 44.75 241 GLY A N 1
ATOM 1935 C CA . GLY A 1 241 ? -7.420 -24.924 0.030 1.00 44.75 241 GLY A CA 1
ATOM 1936 C C . GLY A 1 241 ? -7.352 -23.546 -0.633 1.00 44.75 241 GLY A C 1
ATOM 1937 O O . GLY A 1 241 ? -7.673 -23.455 -1.816 1.00 44.75 241 GLY A O 1
ATOM 1938 N N . SER A 1 242 ? -6.922 -22.477 0.049 1.00 54.66 242 SER A N 1
ATOM 1939 C CA . SER A 1 242 ? -6.603 -21.231 -0.666 1.00 54.66 242 SER A CA 1
ATOM 1940 C C . SER A 1 242 ? -5.299 -21.416 -1.436 1.00 54.66 242 SER A C 1
ATOM 1942 O O . SER A 1 242 ? -4.274 -21.755 -0.841 1.00 54.66 242 SER A O 1
ATOM 1944 N N . TRP A 1 243 ? -5.321 -21.155 -2.744 1.00 56.84 243 TRP A N 1
ATOM 1945 C CA . TRP A 1 243 ? -4.134 -21.165 -3.601 1.00 56.84 243 TRP A CA 1
ATOM 1946 C C . TRP A 1 243 ? -2.992 -20.310 -3.010 1.00 56.84 243 TRP A C 1
ATOM 1948 O O . TRP A 1 243 ? -1.826 -20.687 -3.100 1.00 56.84 243 TRP A O 1
ATOM 1958 N N . SER A 1 244 ? -3.321 -19.224 -2.297 1.00 57.78 244 SER A N 1
ATOM 1959 C CA . SER A 1 244 ? -2.345 -18.401 -1.576 1.00 57.78 244 SER A CA 1
ATOM 1960 C C . SER A 1 244 ? -1.572 -19.128 -0.486 1.00 57.78 244 SER A C 1
ATOM 1962 O O . SER A 1 244 ? -0.394 -18.849 -0.337 1.00 57.78 244 SER A O 1
ATOM 1964 N N . THR A 1 245 ? -2.187 -20.026 0.287 1.00 58.34 245 THR A N 1
ATOM 1965 C CA . THR A 1 245 ? -1.508 -20.671 1.423 1.00 58.34 245 THR A CA 1
ATOM 1966 C C . THR A 1 245 ? -0.404 -21.588 0.910 1.00 58.34 245 THR A C 1
ATOM 1968 O O . THR A 1 245 ? 0.748 -21.425 1.287 1.00 58.34 245 THR A O 1
ATOM 1971 N N . GLN A 1 246 ? -0.726 -22.444 -0.064 1.00 58.97 246 GLN A N 1
ATOM 1972 C CA . GLN A 1 246 ? 0.241 -23.360 -0.672 1.00 58.97 246 GLN A CA 1
ATOM 1973 C C . GLN A 1 246 ? 1.331 -22.624 -1.457 1.00 58.97 246 GLN A C 1
ATOM 1975 O O . GLN A 1 246 ? 2.493 -23.028 -1.402 1.00 58.97 246 GLN A O 1
ATOM 1980 N N . LEU A 1 247 ? 0.993 -21.544 -2.178 1.00 60.41 247 LEU A N 1
ATOM 1981 C CA . LEU A 1 247 ? 2.001 -20.785 -2.919 1.00 60.41 247 LEU A CA 1
ATOM 1982 C C . LEU A 1 247 ? 2.912 -19.970 -1.998 1.00 60.41 247 LEU A C 1
ATOM 1984 O O . LEU A 1 247 ? 4.095 -19.849 -2.289 1.00 60.41 247 LEU A O 1
ATOM 1988 N N . ILE A 1 248 ? 2.380 -19.424 -0.900 1.00 58.88 248 ILE A N 1
ATOM 1989 C CA . ILE A 1 248 ? 3.156 -18.673 0.095 1.00 58.88 248 ILE A CA 1
ATOM 1990 C C . ILE A 1 248 ? 4.051 -19.617 0.894 1.00 58.88 248 ILE A C 1
ATOM 1992 O O . ILE A 1 248 ? 5.226 -19.317 1.040 1.00 58.88 248 ILE A O 1
ATOM 1996 N N . GLU A 1 249 ? 3.556 -20.779 1.317 1.00 60.53 249 GLU A N 1
ATOM 1997 C CA . GLU A 1 249 ? 4.374 -21.807 1.980 1.00 60.53 249 GLU A CA 1
ATOM 1998 C C . GLU A 1 249 ? 5.476 -22.337 1.045 1.00 60.53 249 GLU A C 1
ATOM 2000 O O . GLU A 1 249 ? 6.635 -22.470 1.439 1.00 60.53 249 GLU A O 1
ATOM 2005 N N . SER A 1 250 ? 5.150 -22.570 -0.234 1.00 56.50 250 SER A N 1
ATOM 2006 C CA . SER A 1 250 ? 6.138 -22.983 -1.244 1.00 56.50 250 SER A CA 1
ATOM 2007 C C . SER A 1 250 ? 7.156 -21.877 -1.540 1.00 56.50 250 SER A C 1
ATOM 2009 O O . SER A 1 250 ? 8.342 -22.161 -1.714 1.00 56.50 250 SER A O 1
ATOM 2011 N N . ALA A 1 251 ? 6.714 -20.617 -1.573 1.00 54.16 251 ALA A N 1
ATOM 2012 C CA . ALA A 1 251 ? 7.575 -19.447 -1.692 1.00 54.16 251 ALA A CA 1
ATOM 2013 C C . ALA A 1 251 ? 8.538 -19.341 -0.505 1.00 54.16 251 ALA A C 1
ATOM 2015 O O . ALA A 1 251 ? 9.742 -19.213 -0.705 1.00 54.16 251 ALA A O 1
ATOM 2016 N N . GLU A 1 252 ? 8.045 -19.471 0.724 1.00 55.62 252 GLU A N 1
ATOM 2017 C CA . GLU A 1 252 ? 8.858 -19.433 1.942 1.00 55.62 252 GLU A CA 1
ATOM 2018 C C . GLU A 1 252 ? 9.944 -20.513 1.960 1.00 55.62 252 GLU A C 1
ATOM 2020 O O . GLU A 1 252 ? 11.081 -20.232 2.337 1.00 55.62 252 GLU A O 1
ATOM 2025 N N . ALA A 1 253 ? 9.629 -21.725 1.493 1.00 54.28 253 ALA A N 1
ATOM 2026 C CA . ALA A 1 253 ? 10.577 -22.837 1.463 1.00 54.28 253 ALA A CA 1
ATOM 2027 C C . ALA A 1 253 ? 11.733 -22.645 0.461 1.00 54.28 253 ALA A C 1
ATOM 2029 O O . ALA A 1 253 ? 12.745 -23.341 0.547 1.00 54.28 253 ALA A O 1
ATOM 2030 N N . THR A 1 254 ? 11.596 -21.740 -0.514 1.00 50.47 254 THR A N 1
ATOM 2031 C CA . THR A 1 254 ? 12.474 -21.725 -1.694 1.00 50.47 254 THR A CA 1
ATOM 2032 C C . THR A 1 254 ? 13.022 -20.343 -2.089 1.00 50.47 254 THR A C 1
ATOM 2034 O O . THR A 1 254 ? 14.015 -20.276 -2.822 1.00 50.47 254 THR A O 1
ATOM 2037 N N . MET A 1 255 ? 12.444 -19.238 -1.599 1.00 52.94 255 MET A N 1
ATOM 2038 C CA . MET A 1 255 ? 12.705 -17.881 -2.107 1.00 52.94 255 MET A CA 1
ATOM 2039 C C . MET A 1 255 ? 14.010 -17.161 -1.735 1.00 52.94 255 MET A C 1
ATOM 2041 O O . MET A 1 255 ? 14.283 -16.180 -2.425 1.00 52.94 255 MET A O 1
ATOM 2045 N N . PRO A 1 256 ? 14.877 -17.577 -0.789 1.00 49.97 256 PRO A N 1
ATOM 2046 C CA . PRO A 1 256 ? 16.110 -16.819 -0.592 1.00 49.97 256 PRO A CA 1
ATOM 2047 C C . PRO A 1 256 ? 17.313 -17.311 -1.413 1.00 49.97 256 PRO A C 1
ATOM 2049 O O . PRO A 1 256 ? 18.352 -16.666 -1.352 1.00 49.97 256 PRO A O 1
ATOM 2052 N N . SER A 1 257 ? 17.243 -18.421 -2.169 1.00 49.25 257 SER A N 1
ATOM 2053 C CA . SER A 1 257 ? 18.487 -19.055 -2.663 1.00 49.25 257 SER A CA 1
ATOM 2054 C C . SER A 1 257 ? 18.696 -19.153 -4.178 1.00 49.25 257 SER A C 1
ATOM 2056 O O . SER A 1 257 ? 19.852 -19.287 -4.585 1.00 49.25 257 SER A O 1
ATOM 2058 N N . LYS A 1 258 ? 17.660 -19.117 -5.040 1.00 53.72 258 LYS A N 1
ATOM 2059 C CA . LYS A 1 258 ? 17.839 -19.394 -6.487 1.00 53.72 258 LYS A CA 1
ATOM 2060 C C . LYS A 1 258 ? 16.902 -18.597 -7.420 1.00 53.72 258 LYS A C 1
ATOM 2062 O O . LYS A 1 258 ? 15.686 -18.657 -7.245 1.00 53.72 258 LYS A O 1
ATOM 2067 N N . PRO A 1 259 ? 17.423 -17.951 -8.488 1.00 58.50 259 PRO A N 1
ATOM 2068 C CA . PRO A 1 259 ? 16.617 -17.265 -9.512 1.00 58.50 259 PRO A CA 1
ATOM 2069 C C . PRO A 1 259 ? 15.578 -18.146 -10.228 1.00 58.50 259 PRO A C 1
ATOM 2071 O O . PRO A 1 259 ? 14.519 -17.659 -10.618 1.00 58.50 259 PRO A O 1
ATOM 2074 N N . SER A 1 260 ? 15.845 -19.448 -10.385 1.00 59.75 260 SER A N 1
ATOM 2075 C CA . SER A 1 260 ? 14.910 -20.395 -11.014 1.00 59.75 260 SER A CA 1
ATOM 2076 C C . SER A 1 260 ? 13.617 -20.571 -10.214 1.00 59.75 260 SER A C 1
ATOM 2078 O O . SER A 1 260 ? 12.541 -20.703 -10.793 1.00 59.75 260 SER A O 1
ATOM 2080 N N . THR A 1 261 ? 13.704 -20.501 -8.886 1.00 65.56 261 THR A N 1
ATOM 2081 C CA . THR A 1 261 ? 12.546 -20.520 -7.993 1.00 65.56 261 THR A CA 1
ATOM 2082 C C . THR A 1 261 ? 11.662 -19.290 -8.188 1.00 65.56 261 THR A C 1
ATOM 2084 O O . THR A 1 261 ? 10.438 -19.398 -8.237 1.00 65.56 261 THR A O 1
ATOM 2087 N N . LEU A 1 262 ? 12.281 -18.114 -8.325 1.00 69.00 262 LEU A N 1
ATOM 2088 C CA . LEU A 1 262 ? 11.579 -16.844 -8.501 1.00 69.00 262 LEU A CA 1
ATOM 2089 C C . LEU A 1 262 ? 10.731 -16.852 -9.781 1.00 69.00 262 LEU A C 1
ATOM 2091 O O . LEU A 1 262 ? 9.569 -16.452 -9.768 1.00 69.00 262 LEU A O 1
ATOM 2095 N N . ALA A 1 263 ? 11.304 -17.364 -10.873 1.00 77.06 263 ALA A N 1
ATOM 2096 C CA . ALA A 1 263 ? 10.605 -17.524 -12.142 1.00 77.06 263 ALA A CA 1
ATOM 2097 C C . ALA A 1 263 ? 9.428 -18.506 -12.028 1.00 77.06 263 ALA A C 1
ATOM 2099 O O . ALA A 1 263 ? 8.333 -18.198 -12.493 1.00 77.06 263 ALA A O 1
ATOM 2100 N N . ALA A 1 264 ? 9.626 -19.649 -11.361 1.00 76.88 264 ALA A N 1
ATOM 2101 C CA . ALA A 1 264 ? 8.572 -20.640 -11.156 1.00 76.88 264 ALA A CA 1
ATOM 2102 C C . ALA A 1 264 ? 7.404 -20.093 -10.317 1.00 76.88 264 ALA A C 1
ATOM 2104 O O . ALA A 1 264 ? 6.246 -20.336 -10.649 1.00 76.88 264 ALA A O 1
ATOM 2105 N N . PHE A 1 265 ? 7.690 -19.316 -9.267 1.00 77.62 265 PHE A N 1
ATOM 2106 C CA . PHE A 1 265 ? 6.657 -18.659 -8.464 1.00 77.62 265 PHE A CA 1
ATOM 2107 C C . PHE A 1 265 ? 5.840 -17.659 -9.286 1.00 77.62 265 PHE A C 1
ATOM 2109 O O . PHE A 1 265 ? 4.609 -17.685 -9.261 1.00 77.62 265 PHE A O 1
ATOM 2116 N N . THR A 1 266 ? 6.524 -16.802 -10.045 1.00 84.06 266 THR A N 1
ATOM 2117 C CA . THR A 1 266 ? 5.880 -15.814 -10.916 1.00 84.06 266 THR A CA 1
ATOM 2118 C C . THR A 1 266 ? 5.014 -16.480 -11.984 1.00 84.06 266 THR A C 1
ATOM 2120 O O . THR A 1 266 ? 3.882 -16.054 -12.210 1.00 84.06 266 THR A O 1
ATOM 2123 N N . GLU A 1 267 ? 5.503 -17.554 -12.603 1.00 86.62 267 GLU A N 1
ATOM 2124 C CA . GLU A 1 267 ? 4.751 -18.332 -13.590 1.00 86.62 267 GLU A CA 1
ATOM 2125 C C . GLU A 1 267 ? 3.509 -18.982 -12.967 1.00 86.62 267 GLU A C 1
ATOM 2127 O O . GLU A 1 267 ? 2.394 -18.813 -13.464 1.00 86.62 267 GLU A O 1
ATOM 2132 N N . ALA A 1 268 ? 3.668 -19.657 -11.824 1.00 83.12 268 ALA A N 1
ATOM 2133 C CA . ALA A 1 268 ? 2.554 -20.279 -11.118 1.00 83.12 268 ALA A CA 1
ATOM 2134 C C . ALA A 1 268 ? 1.471 -19.254 -10.746 1.00 83.12 268 ALA A C 1
ATOM 2136 O O . ALA A 1 268 ? 0.278 -19.557 -10.858 1.00 83.12 268 ALA A O 1
ATOM 2137 N N . TYR A 1 269 ? 1.876 -18.036 -10.359 1.00 87.38 269 TYR A N 1
ATOM 2138 C CA . TYR A 1 269 ? 0.961 -16.924 -10.120 1.00 87.38 269 TYR A CA 1
ATOM 2139 C C . TYR A 1 269 ? 0.140 -16.562 -11.348 1.00 87.38 269 TYR A C 1
ATOM 2141 O O . TYR A 1 269 ? -1.091 -16.564 -11.275 1.00 87.38 269 TYR A O 1
ATOM 2149 N N . PHE A 1 270 ? 0.777 -16.305 -12.488 1.00 90.75 270 PHE A N 1
ATOM 2150 C CA . PHE A 1 270 ? 0.030 -15.905 -13.679 1.00 90.75 270 PHE A CA 1
ATOM 2151 C C . PHE A 1 270 ? -0.860 -17.020 -14.223 1.00 90.75 270 PHE A C 1
ATOM 2153 O O . PHE A 1 270 ? -1.978 -16.737 -14.652 1.00 90.75 270 PHE A O 1
ATOM 2160 N N . GLN A 1 271 ? -0.450 -18.283 -14.103 1.00 89.00 271 GLN A N 1
ATOM 2161 C CA . GLN A 1 271 ? -1.330 -19.410 -14.412 1.00 89.00 271 GLN A CA 1
ATOM 2162 C C . GLN A 1 271 ? -2.564 -19.448 -13.505 1.00 89.00 271 GLN A C 1
ATOM 2164 O O . GLN A 1 271 ? -3.655 -19.796 -13.953 1.00 89.00 271 GLN A O 1
ATOM 2169 N N . ALA A 1 272 ? -2.431 -19.099 -12.225 1.00 86.44 272 ALA A N 1
ATOM 2170 C CA . ALA A 1 272 ? -3.568 -19.042 -11.314 1.00 86.44 272 ALA A CA 1
ATOM 2171 C C . ALA A 1 272 ? -4.498 -17.864 -11.602 1.00 86.44 272 ALA A C 1
ATOM 2173 O O . ALA A 1 272 ? -5.714 -18.049 -11.586 1.00 86.44 272 ALA A O 1
ATOM 2174 N N . VAL A 1 273 ? -3.941 -16.693 -11.931 1.00 90.38 273 VAL A N 1
ATOM 2175 C CA . VAL A 1 273 ? -4.710 -15.539 -12.421 1.00 90.38 273 VAL A CA 1
ATOM 2176 C C . VAL A 1 273 ? -5.530 -15.947 -13.649 1.00 90.38 273 VAL A C 1
ATOM 2178 O O . VAL A 1 273 ? -6.743 -15.726 -13.656 1.00 90.38 273 VAL A O 1
ATOM 2181 N N . GLN A 1 274 ? -4.895 -16.633 -14.609 1.00 92.38 274 GLN A N 1
ATOM 2182 C CA . GLN A 1 274 ? -5.525 -17.140 -15.831 1.00 92.38 274 GLN A CA 1
ATOM 2183 C C . GLN A 1 274 ? -6.634 -18.157 -15.561 1.00 92.38 274 GLN A C 1
ATOM 2185 O O . GLN A 1 274 ? -7.744 -18.031 -16.082 1.00 92.38 274 GLN A O 1
ATOM 2190 N N . ARG A 1 275 ? -6.367 -19.161 -14.715 1.00 89.62 275 ARG A N 1
ATOM 2191 C CA . ARG A 1 275 ? -7.367 -20.169 -14.321 1.00 89.62 275 ARG A CA 1
ATOM 2192 C C . ARG A 1 275 ? -8.555 -19.546 -13.591 1.00 89.62 275 ARG A C 1
ATOM 2194 O O . ARG A 1 275 ? -9.687 -19.967 -13.805 1.00 89.62 275 ARG A O 1
ATOM 2201 N N . ALA A 1 276 ? -8.312 -18.534 -12.760 1.00 88.31 276 ALA A N 1
ATOM 2202 C CA . ALA A 1 276 ? -9.364 -17.786 -12.079 1.00 88.31 276 ALA A CA 1
ATOM 2203 C C . ALA A 1 276 ? -10.116 -16.819 -13.011 1.00 88.31 276 ALA A C 1
ATOM 2205 O O . ALA A 1 276 ? -11.157 -16.291 -12.611 1.00 88.31 276 ALA A O 1
ATOM 2206 N N . GLY A 1 277 ? -9.616 -16.594 -14.231 1.00 93.00 277 GLY A N 1
ATOM 2207 C CA . GLY A 1 277 ? -10.191 -15.702 -15.235 1.00 93.00 277 GLY A CA 1
ATOM 2208 C C . GLY A 1 277 ? -10.091 -14.218 -14.879 1.00 93.00 277 GLY A C 1
ATOM 2209 O O . GLY A 1 277 ? -10.884 -13.428 -15.389 1.00 93.00 277 GLY A O 1
ATOM 2210 N N . CYS A 1 278 ? -9.175 -13.837 -13.985 1.00 93.69 278 CYS A N 1
ATOM 2211 C CA . CYS A 1 278 ? -9.066 -12.459 -13.503 1.00 93.69 278 CYS A CA 1
ATOM 2212 C C . CYS A 1 278 ? -8.437 -11.520 -14.539 1.00 93.69 278 CYS A C 1
ATOM 2214 O O . CYS A 1 278 ? -8.818 -10.367 -14.644 1.00 93.69 278 CYS A O 1
ATOM 2216 N N . ASP A 1 279 ? -7.519 -12.025 -15.347 1.00 90.69 279 ASP A N 1
ATOM 2217 C CA . ASP A 1 279 ? -6.836 -11.391 -16.479 1.00 90.69 279 ASP A CA 1
ATOM 2218 C C . ASP A 1 279 ? -7.752 -10.962 -17.638 1.00 90.69 279 ASP A C 1
ATOM 2220 O O . ASP A 1 279 ? -7.311 -10.209 -18.505 1.00 90.69 279 ASP A O 1
ATOM 2224 N N . ARG A 1 280 ? -9.022 -11.387 -17.644 1.00 90.88 280 ARG A N 1
ATOM 2225 C CA . ARG A 1 280 ? -10.046 -10.903 -18.590 1.00 90.88 280 ARG A CA 1
ATOM 2226 C C . ARG A 1 280 ? -10.800 -9.657 -18.090 1.00 90.88 280 ARG A C 1
ATOM 2228 O O . ARG A 1 280 ? -11.679 -9.179 -18.807 1.00 90.88 280 ARG A O 1
ATOM 2235 N N . LEU A 1 281 ? -10.516 -9.192 -16.868 1.00 89.38 281 LEU A N 1
ATOM 2236 C CA . LEU A 1 281 ? -11.208 -8.094 -16.174 1.00 89.38 281 LEU A CA 1
ATOM 2237 C C . LEU A 1 281 ? -10.428 -6.775 -16.193 1.00 89.38 281 LEU A C 1
ATOM 2239 O O . LEU A 1 281 ? -9.189 -6.785 -16.348 1.00 89.38 281 LEU A O 1
#

Foldseek 3Di:
DPPLVVVQVVLVVPVCNVVCQLVQQVVCLVPDQAGSLLFGEDDPPDPPPDCQQPQLLLLLLVLQVQAAPFEEEEEQCQLVSSVVSCVVCCVPSNHYNYAYEHQYHCSCVSNVNRYHYDRLLAADDPAATQEYEYAADVQLDAPLSVLSNVLVRLVRHDWKYKDFFAAPPSDDPNRRDHHAPLLVQLCCCQQRPKDWDPPSLQSSLVSQAFDQDPNDTDRNVNCSVRGITMITHDPDPCCPDRNSSVLSVQCVVPRPDDPVSSVVSSVVSVVSSVVSVSVVD

InterPro domains:
  IPR029063 S-adenosyl-L-methionine-dependent methyltransferase superfamily [G3DSA:3.40.50.150] (45-235)
  IPR029063 S-adenosyl-L-methionine-dependent methyltransferase superfamily [SSF53335] (63-225)

Sequence (281 aa):
AWDVWAAKALVWQTGWADCWRKEAGRKTCLTSRLGPMGGFCIKESKPVESNDEMSSGVAKAIAAGIGPHSSVVDFGCGFGQYGKYFQHEKASVGNINWTGFDGSEGIEEATGGFVHFHDLSEPRYLGMRQWVMTIEVAEHLPRRLEPFFLYHLHRHNQKGVVLSWAVPRQGGYGHVNERSNQYVICVMERLLGYRYSSKDSRRVRLGVRRQKIHHRWAWVAGWLRKTVMVFCRRQDNTSAGSWSTQLIESAEATMPSKPSTLAAFTEAYFQAVQRAGCDRL

Radius of gyration: 18.67 Å; chains: 1; bounding box: 47×56×42 Å

Organism: NCBI:txid73025

pLDDT: mean 82.9, std 17.01, range [34.03, 98.56]

Secondary structure (DSSP, 8-state):
---HHHHHHHHTTSS-HHHHHHHHHHHHTTT-SB-TTSPBBPPTT----STTSS-HHHHHHHHHHH-TT-EEEEET-TTTHHHHHHHHTHHHH---EEEEEE--BTHHHHTTTSEEE--TTS------EEEEEEES-GGGS-GGGHHHHHHHHHHTEEEEEEEE-PPTT---TT------HHHHHHHHHHTS-EEE-HHHHHHHHTT--EEEETTEEEETTTTHHHH-EEEEE------S--HHHHHHHHHHHHTTT-HHHHHHHHHHHHHHHHHHTGGG-